Protein AF-A0A938SPN2-F1 (afdb_monomer_lite)

Structure (mmCIF, N/CA/C/O backbone):
data_AF-A0A938SPN2-F1
#
_entry.id   AF-A0A938SPN2-F1
#
loop_
_atom_site.group_PDB
_atom_site.id
_atom_site.type_symbol
_atom_site.label_atom_id
_atom_site.label_alt_id
_atom_site.label_comp_id
_atom_site.label_asym_id
_atom_site.label_entity_id
_atom_site.label_seq_id
_atom_site.pdbx_PDB_ins_code
_atom_site.Cartn_x
_atom_site.Cartn_y
_atom_site.Cartn_z
_atom_site.occupancy
_atom_site.B_iso_or_equiv
_atom_site.auth_seq_id
_atom_site.auth_comp_id
_atom_site.auth_asym_id
_atom_site.auth_atom_id
_atom_site.pdbx_PDB_model_num
ATOM 1 N N . MET A 1 1 ? 52.268 -7.568 2.957 1.00 47.09 1 MET A N 1
ATOM 2 C CA . MET A 1 1 ? 51.757 -6.669 4.015 1.00 47.09 1 MET A CA 1
ATOM 3 C C . MET A 1 1 ? 50.932 -7.508 4.980 1.00 47.09 1 MET A C 1
ATOM 5 O O . MET A 1 1 ? 49.929 -8.062 4.560 1.00 47.09 1 MET A O 1
ATOM 9 N N . MET A 1 2 ? 51.404 -7.696 6.217 1.00 44.03 2 MET A N 1
ATOM 10 C CA . MET A 1 2 ? 50.681 -8.441 7.259 1.00 44.03 2 MET A CA 1
ATOM 11 C C . MET A 1 2 ? 49.494 -7.604 7.750 1.00 44.03 2 MET A C 1
ATOM 13 O O . MET A 1 2 ? 49.692 -6.607 8.443 1.00 44.03 2 MET A O 1
ATOM 17 N N . LEU A 1 3 ? 48.274 -7.992 7.378 1.00 42.31 3 LEU A N 1
ATOM 18 C CA . LEU A 1 3 ? 47.047 -7.351 7.843 1.00 42.31 3 LEU A CA 1
ATOM 19 C C . LEU A 1 3 ? 46.641 -7.987 9.184 1.00 42.31 3 LEU A C 1
ATOM 21 O O . LEU A 1 3 ? 46.219 -9.140 9.238 1.00 42.31 3 LEU A O 1
ATOM 25 N N . ARG A 1 4 ? 46.835 -7.252 10.284 1.00 48.75 4 ARG A N 1
ATOM 26 C CA . ARG A 1 4 ? 46.355 -7.629 11.622 1.00 48.75 4 ARG A CA 1
ATOM 27 C C . ARG A 1 4 ? 44.835 -7.447 11.677 1.00 48.75 4 ARG A C 1
ATOM 29 O O . ARG A 1 4 ? 44.366 -6.314 11.666 1.00 48.75 4 ARG A O 1
ATOM 36 N N . LEU A 1 5 ? 44.084 -8.544 11.792 1.00 44.94 5 LEU A N 1
ATOM 37 C CA . LEU A 1 5 ? 42.684 -8.513 12.220 1.00 44.94 5 LEU A CA 1
ATOM 38 C C . LEU A 1 5 ? 42.621 -8.221 13.728 1.00 44.94 5 LEU A C 1
ATOM 40 O O . LEU A 1 5 ? 42.993 -9.065 14.542 1.00 44.94 5 LEU A O 1
ATOM 44 N N . LEU A 1 6 ? 42.136 -7.035 14.101 1.00 59.66 6 LEU A N 1
ATOM 45 C CA . LEU A 1 6 ? 41.609 -6.771 15.440 1.00 59.66 6 LEU A CA 1
ATOM 46 C C . LEU A 1 6 ? 40.103 -7.066 15.422 1.00 59.66 6 LEU A C 1
ATOM 48 O O . LEU A 1 6 ? 39.318 -6.268 14.916 1.00 59.66 6 LEU A O 1
ATOM 52 N N . GLY A 1 7 ? 39.703 -8.218 15.961 1.00 53.16 7 GLY A N 1
ATOM 53 C CA . GLY A 1 7 ? 38.302 -8.526 16.243 1.00 53.16 7 GLY A CA 1
ATOM 54 C C . GLY A 1 7 ? 37.874 -7.883 17.563 1.00 53.16 7 GLY A C 1
ATOM 55 O O . GLY A 1 7 ? 38.463 -8.164 18.606 1.00 53.16 7 GLY A O 1
ATOM 56 N N . LEU A 1 8 ? 36.864 -7.012 17.520 1.00 58.78 8 LEU A N 1
ATOM 57 C CA . LEU A 1 8 ? 36.260 -6.398 18.702 1.00 58.78 8 LEU A CA 1
ATOM 58 C C . LEU A 1 8 ? 35.233 -7.372 19.304 1.00 58.78 8 LEU A C 1
ATOM 60 O O . LEU A 1 8 ? 34.207 -7.657 18.691 1.00 58.78 8 LEU A O 1
ATOM 64 N N . LEU A 1 9 ? 35.517 -7.889 20.500 1.00 47.59 9 LEU A N 1
ATOM 65 C CA . LEU A 1 9 ? 34.629 -8.786 21.239 1.00 47.59 9 LEU A CA 1
ATOM 66 C C . LEU A 1 9 ? 33.711 -7.953 22.155 1.00 47.59 9 LEU A C 1
ATOM 68 O O . LEU A 1 9 ? 34.188 -7.333 23.103 1.00 47.59 9 LEU A O 1
ATOM 72 N N . LEU A 1 10 ? 32.404 -7.928 21.885 1.00 47.69 10 LEU A N 1
ATOM 73 C CA . LEU A 1 10 ? 31.397 -7.305 22.755 1.00 47.69 10 LEU A CA 1
ATOM 74 C C . LEU A 1 10 ? 30.677 -8.394 23.559 1.00 47.69 10 LEU A C 1
ATOM 76 O O . LEU A 1 10 ? 30.032 -9.268 22.986 1.00 47.69 10 LEU A O 1
ATOM 80 N N . VAL A 1 11 ? 30.785 -8.340 24.889 1.00 44.22 11 VAL A N 1
ATOM 81 C CA . VAL A 1 11 ? 30.106 -9.260 25.815 1.00 44.22 11 VAL A CA 1
ATOM 82 C C . VAL A 1 11 ? 28.981 -8.505 26.517 1.00 44.22 11 VAL A C 1
ATOM 84 O O . VAL A 1 11 ? 29.240 -7.607 27.314 1.00 44.22 11 VAL A O 1
ATOM 87 N N . VAL A 1 12 ? 27.731 -8.885 26.249 1.00 46.88 12 VAL A N 1
ATOM 88 C CA . VAL A 1 12 ? 26.551 -8.410 26.987 1.00 46.88 12 VAL A CA 1
ATOM 89 C C . VAL A 1 12 ? 25.732 -9.636 27.395 1.00 46.88 12 VAL A C 1
ATOM 91 O O . VAL A 1 12 ? 25.238 -10.364 26.543 1.00 46.88 12 VAL A O 1
ATOM 94 N N . GLY A 1 13 ? 25.609 -9.890 28.701 1.00 61.56 13 GLY A N 1
ATOM 95 C CA . GLY A 1 13 ? 24.623 -10.837 29.242 1.00 61.56 13 GLY A CA 1
ATOM 96 C C . GLY A 1 13 ? 24.846 -12.324 28.935 1.00 61.56 13 GLY A C 1
ATOM 97 O O . GLY A 1 13 ? 23.906 -13.013 28.556 1.00 61.56 13 GLY A O 1
ATOM 98 N N . GLY A 1 14 ? 26.070 -12.839 29.101 1.00 65.00 14 GLY A N 1
ATOM 99 C CA . GLY A 1 14 ? 26.319 -14.289 29.203 1.00 65.00 14 GLY A CA 1
ATOM 100 C C . GLY A 1 14 ? 26.120 -15.117 27.928 1.00 65.00 14 GLY A C 1
ATOM 101 O O . GLY A 1 14 ? 26.265 -16.335 27.976 1.00 65.00 14 GLY A O 1
ATOM 102 N N . THR A 1 15 ? 25.850 -14.483 26.787 1.00 50.28 15 THR A N 1
ATOM 103 C CA . THR A 1 15 ? 25.721 -15.165 25.494 1.00 50.28 15 THR A CA 1
ATOM 104 C C . THR A 1 15 ? 26.744 -14.574 24.530 1.00 50.28 15 THR A C 1
ATOM 106 O O . THR A 1 15 ? 26.711 -13.381 24.236 1.00 50.28 15 THR A O 1
ATOM 109 N N . VAL A 1 16 ? 27.700 -15.387 24.073 1.00 45.59 16 VAL A N 1
ATOM 110 C CA . VAL A 1 16 ? 28.727 -14.965 23.109 1.00 45.59 16 VAL A CA 1
ATOM 111 C C . VAL A 1 16 ? 28.119 -15.036 21.710 1.00 45.59 16 VAL A C 1
ATOM 113 O O . VAL A 1 16 ? 27.940 -16.123 21.168 1.00 45.59 16 VAL A O 1
ATOM 116 N N . ALA A 1 17 ? 27.785 -13.886 21.126 1.00 45.88 17 ALA A N 1
ATOM 117 C CA . ALA A 1 17 ? 27.383 -13.789 19.726 1.00 45.88 17 ALA A CA 1
ATOM 118 C C . ALA A 1 17 ? 28.594 -13.371 18.878 1.00 45.88 17 ALA A C 1
ATOM 120 O O . ALA A 1 17 ? 29.171 -12.304 19.085 1.00 45.88 17 ALA A O 1
ATOM 121 N N . TYR A 1 18 ? 28.988 -14.224 17.933 1.00 41.91 18 TYR A N 1
ATOM 122 C CA . TYR A 1 18 ? 30.057 -13.940 16.979 1.00 41.91 18 TYR A CA 1
ATOM 123 C C . TYR A 1 18 ? 29.464 -13.205 15.773 1.00 41.91 18 TYR A C 1
ATOM 125 O O . TYR A 1 18 ? 28.678 -13.779 15.021 1.00 41.91 18 TYR A O 1
ATOM 133 N N . VAL A 1 19 ? 29.815 -11.932 15.593 1.00 44.19 19 VAL A N 1
ATOM 134 C CA . VAL A 1 19 ? 29.419 -11.154 14.411 1.00 44.19 19 VAL A CA 1
ATOM 135 C C . VAL A 1 19 ? 30.535 -11.289 13.379 1.00 44.19 19 VAL A C 1
ATOM 137 O O . VAL A 1 19 ? 31.562 -10.621 13.470 1.00 44.19 19 VAL A O 1
ATOM 140 N N . ALA A 1 20 ? 30.370 -12.206 12.427 1.00 40.47 20 ALA A N 1
ATOM 141 C CA . ALA A 1 20 ? 31.246 -12.279 11.266 1.00 40.47 20 ALA A CA 1
ATOM 142 C C . ALA A 1 20 ? 30.853 -11.160 10.289 1.00 40.47 20 ALA A C 1
ATOM 144 O O . ALA A 1 20 ? 29.780 -11.209 9.687 1.00 40.47 20 ALA A O 1
ATOM 145 N N . SER A 1 21 ? 31.703 -10.141 10.145 1.00 42.09 21 SER A N 1
ATOM 146 C CA . SER A 1 21 ? 31.628 -9.221 9.008 1.00 42.09 21 SER A CA 1
ATOM 147 C C . SER A 1 21 ? 32.032 -9.991 7.755 1.00 42.09 21 SER A C 1
ATOM 149 O O . SER A 1 21 ? 33.180 -10.407 7.635 1.00 42.09 21 SER A O 1
ATOM 151 N N . LEU A 1 22 ? 31.081 -10.219 6.852 1.00 41.75 22 LEU A N 1
ATOM 152 C CA . LEU A 1 22 ? 31.364 -10.728 5.515 1.00 41.75 22 LEU A CA 1
ATOM 153 C C . LEU A 1 22 ? 31.777 -9.547 4.636 1.00 41.75 22 LEU A C 1
ATOM 155 O O . LEU A 1 22 ? 30.971 -8.655 4.366 1.00 41.75 22 LEU A O 1
ATOM 159 N N . ASP A 1 23 ? 33.046 -9.545 4.236 1.00 39.34 23 ASP A N 1
ATOM 160 C CA . ASP A 1 23 ? 33.584 -8.656 3.215 1.00 39.34 23 ASP A CA 1
ATOM 161 C C . ASP A 1 23 ? 32.850 -8.861 1.882 1.00 39.34 23 ASP A C 1
ATOM 163 O O . ASP A 1 23 ? 32.549 -9.981 1.465 1.00 39.34 23 ASP A O 1
ATOM 167 N N . ALA A 1 24 ? 32.535 -7.743 1.232 1.00 42.28 24 ALA A N 1
ATOM 168 C CA . ALA A 1 24 ? 31.872 -7.693 -0.058 1.00 42.28 24 ALA A CA 1
ATOM 169 C C . ALA A 1 24 ? 32.791 -8.251 -1.154 1.00 42.28 24 ALA A C 1
ATOM 171 O O . ALA A 1 24 ? 33.862 -7.703 -1.411 1.00 42.28 24 ALA A O 1
ATOM 172 N N . GLU A 1 25 ? 32.352 -9.323 -1.816 1.00 42.75 25 GLU A N 1
ATOM 173 C CA . GLU A 1 25 ? 33.027 -9.852 -2.996 1.00 42.75 25 GLU A CA 1
ATOM 174 C C . GLU A 1 25 ? 32.901 -8.891 -4.188 1.00 42.75 25 GLU A C 1
ATOM 176 O O . GLU A 1 25 ? 31.827 -8.388 -4.532 1.00 42.75 25 GLU A O 1
ATOM 181 N N . ASP A 1 26 ? 34.052 -8.661 -4.810 1.00 44.72 26 ASP A N 1
ATOM 182 C CA . ASP A 1 26 ? 34.302 -7.877 -6.011 1.00 44.72 26 ASP A CA 1
ATOM 183 C C . ASP A 1 26 ? 33.567 -8.506 -7.213 1.00 44.72 26 ASP A C 1
ATOM 185 O O . ASP A 1 26 ? 33.957 -9.550 -7.742 1.00 44.72 26 ASP A O 1
ATOM 189 N N . THR A 1 27 ? 32.443 -7.919 -7.632 1.00 44.88 27 THR A N 1
ATOM 190 C CA . THR A 1 27 ? 31.711 -8.394 -8.816 1.00 44.88 27 THR A CA 1
ATOM 191 C C . THR A 1 27 ? 32.421 -7.977 -10.109 1.00 44.88 27 THR A C 1
ATOM 193 O O . THR A 1 27 ? 32.707 -6.789 -10.289 1.00 44.88 27 THR A O 1
ATOM 196 N N . PRO A 1 28 ? 32.618 -8.893 -11.078 1.00 42.50 28 PRO A N 1
ATOM 197 C CA . PRO A 1 28 ? 33.268 -8.576 -12.340 1.00 42.50 28 PRO A CA 1
ATOM 198 C C . PRO A 1 28 ? 32.445 -7.576 -13.161 1.00 42.50 28 PRO A C 1
ATOM 200 O O . PRO A 1 28 ? 31.241 -7.732 -13.380 1.00 42.50 28 PRO A O 1
ATOM 203 N N . LYS A 1 29 ? 33.141 -6.551 -13.660 1.00 39.53 29 LYS A N 1
ATOM 204 C CA . LYS A 1 29 ? 32.660 -5.541 -14.609 1.00 39.53 29 LYS A CA 1
ATOM 205 C C . LYS A 1 29 ? 32.146 -6.232 -15.881 1.00 39.53 29 LYS A C 1
ATOM 207 O O . LYS A 1 29 ? 32.910 -6.525 -16.799 1.00 39.53 29 LYS A O 1
ATOM 212 N N . ALA A 1 30 ? 30.844 -6.493 -15.948 1.00 38.00 30 ALA A N 1
ATOM 213 C CA . ALA A 1 30 ? 30.194 -6.958 -17.166 1.00 38.00 30 ALA A CA 1
ATOM 214 C C . ALA A 1 30 ? 30.183 -5.816 -18.196 1.00 38.00 30 ALA A C 1
ATOM 216 O O . ALA A 1 30 ? 29.344 -4.914 -18.159 1.00 38.00 30 ALA A O 1
ATOM 217 N N . SER A 1 31 ? 31.158 -5.849 -19.103 1.00 39.91 31 SER A N 1
ATOM 218 C CA . SER A 1 31 ? 31.148 -5.099 -20.357 1.00 39.91 31 SER A CA 1
ATOM 219 C C . SER A 1 31 ? 29.882 -5.469 -21.139 1.00 39.91 31 SER A C 1
ATOM 221 O O . SER A 1 31 ? 29.725 -6.610 -21.570 1.00 39.91 31 SER A O 1
ATOM 223 N N . CYS A 1 32 ? 28.946 -4.527 -21.271 1.00 33.06 32 CYS A N 1
ATOM 224 C CA . CYS A 1 32 ? 27.769 -4.692 -22.121 1.00 33.06 32 CYS A CA 1
ATOM 225 C C . CYS A 1 32 ? 28.205 -4.632 -23.595 1.00 33.06 32 CYS A C 1
ATOM 227 O O . CYS A 1 32 ? 28.738 -3.598 -24.006 1.00 33.06 32 CYS A O 1
ATOM 229 N N . PRO A 1 33 ? 27.963 -5.668 -24.420 1.00 38.09 33 PRO A N 1
ATOM 230 C CA . PRO A 1 33 ? 28.168 -5.554 -25.855 1.00 38.09 33 PRO A CA 1
ATOM 231 C C . PRO A 1 33 ? 27.145 -4.571 -26.441 1.00 38.09 33 PRO A C 1
ATOM 233 O O . PRO A 1 33 ? 25.931 -4.750 -26.359 1.00 38.09 33 PRO A O 1
ATOM 236 N N . SER A 1 34 ? 27.668 -3.507 -27.035 1.00 44.28 34 SER A N 1
ATOM 237 C CA . SER A 1 34 ? 26.972 -2.396 -27.676 1.00 44.28 34 SER A CA 1
ATOM 238 C C . SER A 1 34 ? 26.327 -2.787 -29.011 1.00 44.28 34 SER A C 1
ATOM 240 O O . SER A 1 34 ? 26.671 -2.234 -30.051 1.00 44.28 34 SER A O 1
ATOM 242 N N . LYS A 1 35 ? 25.377 -3.732 -29.005 1.00 41.53 35 LYS A N 1
ATOM 243 C CA . LYS A 1 35 ? 24.488 -4.000 -30.153 1.00 41.53 35 LYS A CA 1
ATOM 244 C C . LYS A 1 35 ? 23.102 -4.472 -29.700 1.00 41.53 35 LYS A C 1
ATOM 246 O O . LYS A 1 35 ? 22.749 -5.632 -29.864 1.00 41.53 35 LYS A O 1
ATOM 251 N N . CYS A 1 36 ? 22.286 -3.547 -29.198 1.00 32.62 36 CYS A N 1
ATOM 252 C CA . CYS A 1 36 ? 20.832 -3.662 -29.333 1.00 32.62 36 CYS A CA 1
ATOM 253 C C . CYS A 1 36 ? 20.447 -2.966 -30.641 1.00 32.62 36 CYS A C 1
ATOM 255 O O . CYS A 1 36 ? 20.205 -1.762 -30.666 1.00 32.62 36 CYS A O 1
ATOM 257 N N . ALA A 1 37 ? 20.481 -3.715 -31.743 1.00 36.31 37 ALA A N 1
ATOM 258 C CA . ALA A 1 37 ? 19.944 -3.259 -33.015 1.00 36.31 37 ALA A CA 1
ATOM 259 C C . ALA A 1 37 ? 18.415 -3.204 -32.902 1.00 36.31 37 ALA A C 1
ATOM 261 O O . ALA A 1 37 ? 17.762 -4.225 -32.687 1.00 36.31 37 ALA A O 1
ATOM 262 N N . VAL A 1 38 ? 17.855 -2.003 -33.018 1.00 34.88 38 VAL A N 1
ATOM 263 C CA . VAL A 1 38 ? 16.419 -1.790 -33.184 1.00 34.88 38 VAL A CA 1
ATOM 264 C C . VAL A 1 38 ? 16.067 -2.264 -34.593 1.00 34.88 38 VAL A C 1
ATOM 266 O O . VAL A 1 38 ? 16.542 -1.703 -35.578 1.00 34.88 38 VAL A O 1
ATOM 269 N N . ALA A 1 39 ? 15.286 -3.337 -34.697 1.00 31.78 39 ALA A N 1
ATOM 270 C CA . ALA A 1 39 ? 14.741 -3.798 -35.965 1.00 31.78 39 ALA A CA 1
ATOM 271 C C . ALA A 1 39 ? 13.672 -2.797 -36.432 1.00 31.78 39 ALA A C 1
ATOM 273 O O . ALA A 1 39 ? 12.547 -2.797 -35.936 1.00 31.78 39 ALA A O 1
ATOM 274 N N . ALA A 1 40 ? 14.045 -1.920 -37.365 1.00 34.12 40 ALA A N 1
ATOM 275 C CA . ALA A 1 40 ? 13.113 -1.080 -38.099 1.00 34.12 40 ALA A CA 1
ATOM 276 C C . ALA A 1 40 ? 12.329 -1.959 -39.086 1.00 34.12 40 ALA A C 1
ATOM 278 O O . ALA A 1 40 ? 12.891 -2.514 -40.031 1.00 34.12 40 ALA A O 1
ATOM 279 N N . ALA A 1 41 ? 11.030 -2.110 -38.833 1.00 37.69 41 ALA A N 1
ATOM 280 C CA . ALA A 1 41 ? 10.089 -2.695 -39.775 1.00 37.69 41 ALA A CA 1
ATOM 281 C C . ALA A 1 41 ? 9.986 -1.799 -41.022 1.00 37.69 41 ALA A C 1
ATOM 283 O O . ALA A 1 41 ? 9.897 -0.576 -40.920 1.00 37.69 41 ALA A O 1
ATOM 284 N N . GLY A 1 42 ? 10.052 -2.435 -42.192 1.00 33.72 42 GLY A N 1
ATOM 285 C CA . GLY A 1 42 ? 10.167 -1.792 -43.495 1.00 33.72 42 GLY A CA 1
ATOM 286 C C . GLY A 1 42 ? 8.945 -0.980 -43.924 1.00 33.72 42 GLY A C 1
ATOM 287 O O . GLY A 1 42 ? 7.800 -1.386 -43.736 1.00 33.72 42 GLY A O 1
ATOM 288 N N . GLY A 1 43 ? 9.227 0.154 -44.568 1.00 29.38 43 GLY A N 1
ATOM 289 C CA . GLY A 1 43 ? 8.290 0.918 -45.386 1.00 29.38 43 GLY A CA 1
ATOM 290 C C . GLY A 1 43 ? 8.492 0.611 -46.874 1.00 29.38 43 GLY A C 1
ATOM 291 O O . GLY A 1 43 ? 9.620 0.492 -47.348 1.00 29.38 43 GLY A O 1
ATOM 292 N N . CYS A 1 44 ? 7.378 0.456 -47.585 1.00 28.06 44 CYS A N 1
ATOM 293 C CA . CYS A 1 44 ? 7.262 0.161 -49.016 1.00 28.06 44 CYS A CA 1
ATOM 294 C C . CYS A 1 44 ? 7.708 1.364 -49.888 1.00 28.06 44 CYS A C 1
ATOM 296 O O . CYS A 1 44 ? 7.486 2.504 -49.469 1.00 28.06 44 CYS A O 1
ATOM 298 N N . PRO A 1 45 ? 8.290 1.170 -51.091 1.00 39.91 45 PRO A N 1
ATOM 299 C CA . PRO A 1 45 ? 8.671 2.279 -51.961 1.00 39.91 45 PRO A CA 1
ATOM 300 C C . PRO A 1 45 ? 7.458 2.969 -52.602 1.00 39.91 45 PRO A C 1
ATOM 302 O O . PRO A 1 45 ? 6.441 2.357 -52.920 1.00 39.91 45 PRO A O 1
ATOM 305 N N . ILE A 1 46 ? 7.623 4.276 -52.799 1.00 35.41 46 ILE A N 1
ATOM 306 C CA . ILE A 1 46 ? 6.682 5.221 -53.401 1.00 35.41 46 ILE A CA 1
ATOM 307 C C . ILE A 1 46 ? 6.302 4.764 -54.818 1.00 35.41 46 ILE A C 1
ATOM 309 O O . ILE A 1 46 ? 7.129 4.766 -55.730 1.00 35.41 46 ILE A O 1
ATOM 313 N N . GLY A 1 47 ? 5.033 4.387 -54.980 1.00 34.16 47 GLY A N 1
ATOM 314 C CA . GLY A 1 47 ? 4.355 4.169 -56.253 1.00 34.16 47 GLY A CA 1
ATOM 315 C C . GLY A 1 47 ? 3.555 5.405 -56.667 1.00 34.16 47 GLY A C 1
ATOM 316 O O . GLY A 1 47 ? 3.033 6.144 -55.837 1.00 34.16 47 GLY A O 1
ATOM 317 N N . GLN A 1 48 ? 3.515 5.627 -57.973 1.00 31.17 48 GLN A N 1
ATOM 318 C CA . GLN A 1 48 ? 2.984 6.785 -58.680 1.00 31.17 48 GLN A CA 1
ATOM 319 C C . GLN A 1 48 ? 1.476 6.992 -58.462 1.00 31.17 48 GLN A C 1
ATOM 321 O O . GLN A 1 48 ? 0.693 6.065 -58.648 1.00 31.17 48 GLN A O 1
ATOM 326 N N . CYS A 1 49 ? 1.064 8.236 -58.205 1.00 28.91 49 CYS A N 1
ATOM 327 C CA . CYS A 1 49 ? -0.295 8.693 -58.490 1.00 28.91 49 CYS A CA 1
ATOM 328 C C . CYS A 1 49 ? -0.249 9.595 -59.724 1.00 28.91 49 CYS A C 1
ATOM 330 O O . CYS A 1 49 ? 0.340 10.676 -59.708 1.00 28.91 49 CYS A O 1
ATOM 332 N N . ALA A 1 50 ? -0.851 9.108 -60.806 1.00 34.69 50 ALA A N 1
ATOM 333 C CA . ALA A 1 50 ? -1.209 9.896 -61.969 1.00 34.69 50 ALA A CA 1
ATOM 334 C C . ALA A 1 50 ? -2.460 10.728 -61.648 1.00 34.69 50 ALA A C 1
ATOM 336 O O . ALA A 1 50 ? -3.411 10.203 -61.076 1.00 34.69 50 ALA A O 1
ATOM 337 N N . GLY A 1 51 ? -2.468 11.991 -62.076 1.00 32.41 51 GLY A N 1
ATOM 338 C CA . GLY A 1 51 ? -3.675 12.816 -62.127 1.00 32.41 51 GLY A CA 1
ATOM 339 C C . GLY A 1 51 ? -3.705 13.966 -61.124 1.00 32.41 51 GLY A C 1
ATOM 340 O O . GLY A 1 51 ? -3.996 13.777 -59.954 1.00 32.41 51 GLY A O 1
ATOM 341 N N . GLU A 1 52 ? -3.491 15.161 -61.673 1.00 37.84 52 GLU A N 1
ATOM 342 C CA . GLU A 1 52 ? -3.835 16.487 -61.147 1.00 37.84 52 GLU A CA 1
ATOM 343 C C . GLU A 1 52 ? -2.898 17.164 -60.131 1.00 37.84 52 GLU A C 1
ATOM 345 O O . GLU A 1 52 ? -2.327 16.597 -59.206 1.00 37.84 52 GLU A O 1
ATOM 350 N N . LYS A 1 53 ? -2.668 18.446 -60.432 1.00 33.12 53 LYS A N 1
ATOM 351 C CA . LYS A 1 53 ? -1.592 19.301 -59.942 1.00 33.12 53 LYS A CA 1
ATOM 352 C C . LYS A 1 53 ? -1.872 19.765 -58.512 1.00 33.12 53 LYS A C 1
ATOM 354 O O . LYS A 1 53 ? -2.828 20.499 -58.293 1.00 33.12 53 LYS A O 1
ATOM 359 N N . CYS A 1 54 ? -0.949 19.495 -57.593 1.00 29.39 54 CYS A N 1
ATOM 360 C CA . CYS A 1 54 ? -0.775 20.314 -56.395 1.00 29.39 54 CYS A CA 1
ATOM 361 C C . CYS A 1 54 ? 0.458 21.200 -56.591 1.00 29.39 54 CYS A C 1
ATOM 363 O O . CYS A 1 54 ? 1.595 20.738 -56.508 1.00 29.39 54 CYS A O 1
ATOM 365 N N . THR A 1 55 ? 0.235 22.479 -56.890 1.00 38.12 55 THR A N 1
ATOM 366 C CA . THR A 1 55 ? 1.280 23.503 -56.814 1.00 38.12 55 THR A CA 1
ATOM 367 C C . THR A 1 55 ? 1.597 23.809 -55.356 1.00 38.12 55 THR A C 1
ATOM 369 O O . THR A 1 55 ? 0.699 24.033 -54.547 1.00 38.12 55 THR A O 1
ATOM 372 N N . ALA A 1 56 ? 2.892 23.838 -55.050 1.00 38.75 56 ALA A N 1
ATOM 373 C CA . ALA A 1 56 ? 3.440 24.296 -53.786 1.00 38.75 56 ALA A CA 1
ATOM 374 C C . ALA A 1 56 ? 2.960 25.718 -53.451 1.00 38.75 56 ALA A C 1
ATOM 376 O O . ALA A 1 56 ? 2.972 26.605 -54.303 1.00 38.75 56 ALA A O 1
ATOM 377 N N . GLY A 1 57 ? 2.576 25.932 -52.196 1.00 35.50 57 GLY A N 1
ATOM 378 C CA . GLY A 1 57 ? 2.203 27.245 -51.689 1.00 35.50 57 GLY A CA 1
ATOM 379 C C . GLY A 1 57 ? 2.120 27.241 -50.171 1.00 35.50 57 GLY A C 1
ATOM 380 O O . GLY A 1 57 ? 1.083 26.934 -49.594 1.00 35.50 57 GLY A O 1
ATOM 381 N N . THR A 1 58 ? 3.224 27.596 -49.520 1.00 47.84 58 THR A N 1
ATOM 382 C CA . THR A 1 58 ? 3.226 28.140 -48.160 1.00 47.84 58 THR A CA 1
ATOM 383 C C . THR A 1 58 ? 2.325 29.374 -48.123 1.00 47.84 58 THR A C 1
ATOM 385 O O . THR A 1 58 ? 2.675 30.405 -48.694 1.00 47.84 58 THR A O 1
ATOM 388 N N . GLY A 1 59 ? 1.170 29.279 -47.465 1.00 34.06 59 GLY A N 1
ATOM 389 C CA . GLY A 1 59 ? 0.242 30.394 -47.302 1.00 34.06 59 GLY A CA 1
ATOM 390 C C . GLY A 1 59 ? -0.516 30.283 -45.987 1.00 34.06 59 GLY A C 1
ATOM 391 O O . GLY A 1 59 ? -1.437 29.484 -45.860 1.00 34.06 59 GLY A O 1
ATOM 392 N N . ALA A 1 60 ? -0.106 31.078 -45.000 1.00 35.19 60 ALA A N 1
ATOM 393 C CA . ALA A 1 60 ? -0.875 31.316 -43.787 1.00 35.19 60 ALA A CA 1
ATOM 394 C C . ALA A 1 60 ? -2.185 32.042 -44.136 1.00 35.19 60 ALA A C 1
ATOM 396 O O . ALA A 1 60 ? -2.168 33.013 -44.892 1.00 35.19 60 ALA A O 1
ATOM 397 N N . CYS A 1 61 ? -3.312 31.617 -43.560 1.00 28.78 61 CYS A N 1
ATOM 398 C CA . CYS A 1 61 ? -4.539 32.409 -43.600 1.00 28.78 61 CYS A CA 1
ATOM 399 C C . CYS A 1 61 ? -4.531 33.424 -42.454 1.00 28.78 61 CYS A C 1
ATOM 401 O O . CYS A 1 61 ? -4.520 33.065 -41.276 1.00 28.78 61 CYS A O 1
ATOM 403 N N . SER A 1 62 ? -4.535 34.700 -42.827 1.00 39.81 62 SER A N 1
ATOM 404 C CA . SER A 1 62 ? -4.679 35.851 -41.941 1.00 39.81 62 SER A CA 1
ATOM 405 C C . SER A 1 62 ? -6.038 35.856 -41.237 1.00 39.81 62 SER A C 1
ATOM 407 O O . SER A 1 62 ? -7.057 35.479 -41.815 1.00 39.81 62 SER A O 1
ATOM 409 N N . ALA A 1 63 ? -6.044 36.341 -39.995 1.00 43.06 63 ALA A N 1
ATOM 410 C CA . ALA A 1 63 ? -7.223 36.520 -39.158 1.00 43.06 63 ALA A CA 1
ATOM 411 C C . ALA A 1 63 ? -8.287 37.406 -39.835 1.00 43.06 63 ALA A C 1
ATOM 413 O O . ALA A 1 63 ? -8.123 38.619 -39.957 1.00 43.06 63 ALA A O 1
ATOM 414 N N . GLY A 1 64 ? -9.399 36.788 -40.236 1.00 36.03 64 GLY A N 1
ATOM 415 C CA . GLY A 1 64 ? -10.614 37.454 -40.695 1.00 36.03 64 GLY A CA 1
ATOM 416 C C . GLY A 1 64 ? -11.789 37.092 -39.788 1.00 36.03 64 GLY A C 1
ATOM 417 O O . GLY A 1 64 ? -12.021 35.922 -39.496 1.00 36.03 64 GLY A O 1
ATOM 418 N N . LYS A 1 65 ? -12.509 38.111 -39.312 1.00 34.75 65 LYS A N 1
ATOM 419 C CA . LYS A 1 65 ? -13.672 38.001 -38.422 1.00 34.75 65 LYS A CA 1
ATOM 420 C C . LYS A 1 65 ? -14.765 37.118 -39.045 1.00 34.75 65 LYS A C 1
ATOM 422 O O . LYS A 1 65 ? -15.329 37.493 -40.066 1.00 34.75 65 LYS A O 1
ATOM 427 N N . CYS A 1 66 ? -15.124 36.013 -38.395 1.00 30.33 66 CYS A N 1
ATOM 428 C CA . CYS A 1 66 ? -16.415 35.358 -38.620 1.00 30.33 66 CYS A CA 1
ATOM 429 C C . CYS A 1 66 ? -17.439 35.955 -37.645 1.00 30.33 66 CYS A C 1
ATOM 431 O O . CYS A 1 66 ? -17.294 35.822 -36.430 1.00 30.33 66 CYS A O 1
ATOM 433 N N . SER A 1 67 ? -18.444 36.656 -38.172 1.00 36.62 67 SER A N 1
ATOM 434 C CA . SER A 1 67 ? -19.596 37.138 -37.406 1.00 36.62 67 SER A CA 1
ATOM 435 C C . SER A 1 67 ? -20.542 35.981 -37.073 1.00 36.62 67 SER A C 1
ATOM 437 O O . SER A 1 67 ? -20.840 35.141 -37.916 1.00 36.62 67 SER A O 1
ATOM 439 N N . GLN A 1 68 ? -21.011 35.965 -35.830 1.00 41.09 68 GLN A N 1
ATOM 440 C CA . GLN A 1 68 ? -21.610 34.841 -35.108 1.00 41.09 68 GLN A CA 1
ATOM 441 C C . GLN A 1 68 ? -23.087 34.522 -35.441 1.00 41.09 68 GLN A C 1
ATOM 443 O O . GLN A 1 68 ? -23.833 34.091 -34.568 1.00 41.09 68 GLN A O 1
ATOM 448 N N . THR A 1 69 ? -23.544 34.700 -36.679 1.00 45.50 69 THR A N 1
ATOM 449 C CA . THR A 1 69 ? -24.976 34.547 -37.005 1.00 45.50 69 THR A CA 1
ATOM 450 C C . THR A 1 69 ? -25.198 33.753 -38.286 1.00 45.50 69 THR A C 1
ATOM 452 O O . THR A 1 69 ? -25.531 34.325 -39.313 1.00 45.50 69 THR A O 1
ATOM 455 N N . ALA A 1 70 ? -25.000 32.431 -38.218 1.00 37.28 70 ALA A N 1
ATOM 456 C CA . ALA A 1 70 ? -25.664 31.438 -39.079 1.00 37.28 70 ALA A CA 1
ATOM 457 C C . ALA A 1 70 ? -25.215 30.009 -38.718 1.00 37.28 70 ALA A C 1
ATOM 459 O O . ALA A 1 70 ? -24.382 29.431 -39.403 1.00 37.28 70 ALA A O 1
ATOM 460 N N . CYS A 1 71 ? -25.779 29.431 -37.656 1.00 33.56 71 CYS A N 1
ATOM 461 C CA . CYS A 1 71 ? -25.818 27.976 -37.463 1.00 33.56 71 CYS A CA 1
ATOM 462 C C . CYS A 1 71 ? -27.169 27.610 -36.835 1.00 33.56 71 CYS A C 1
ATOM 464 O O . CYS A 1 71 ? -27.246 27.269 -35.657 1.00 33.56 71 CYS A O 1
ATOM 466 N N . ALA A 1 72 ? -28.238 27.746 -37.617 1.00 41.53 72 ALA A N 1
ATOM 467 C CA . ALA A 1 72 ? -29.504 27.082 -37.343 1.00 41.53 72 ALA A CA 1
ATOM 468 C C . ALA A 1 72 ? -29.632 25.905 -38.320 1.00 41.53 72 ALA A C 1
ATOM 470 O O . ALA A 1 72 ? -29.427 26.074 -39.518 1.00 41.53 72 ALA A O 1
ATOM 471 N N . ASP A 1 73 ? -29.928 24.739 -37.750 1.00 42.34 73 ASP A N 1
ATOM 472 C CA . ASP A 1 73 ? -30.387 23.506 -38.391 1.00 42.34 73 ASP A CA 1
ATOM 473 C C . ASP A 1 73 ? -29.473 22.828 -39.430 1.00 42.34 73 ASP A C 1
ATOM 475 O O . ASP A 1 73 ? -29.528 23.079 -40.629 1.00 42.34 73 ASP A O 1
ATOM 479 N N . GLY A 1 74 ? -28.737 21.809 -38.963 1.00 41.66 74 GLY A N 1
ATOM 480 C CA . GLY A 1 74 ? -28.404 20.644 -39.791 1.00 41.66 74 GLY A CA 1
ATOM 481 C C . GLY A 1 74 ? -26.917 20.344 -39.999 1.00 41.66 74 GLY A C 1
ATOM 482 O O . GLY A 1 74 ? -26.235 21.001 -40.769 1.00 41.66 74 GLY A O 1
ATOM 483 N N . LYS A 1 75 ? -26.469 19.243 -39.375 1.00 39.84 75 LYS A N 1
ATOM 484 C CA . LYS A 1 75 ? -25.285 18.411 -39.692 1.00 39.84 75 LYS A CA 1
ATOM 485 C C . LYS A 1 75 ? -23.937 19.127 -39.905 1.00 39.84 75 LYS A C 1
ATOM 487 O O . LYS A 1 75 ? -23.540 19.413 -41.027 1.00 39.84 75 LYS A O 1
ATOM 492 N N . CYS A 1 76 ? -23.123 19.178 -38.848 1.00 32.31 76 CYS A N 1
ATOM 493 C CA . CYS A 1 76 ? -21.666 19.260 -38.992 1.00 32.31 76 CYS A CA 1
ATOM 494 C C . CYS A 1 76 ? -21.064 17.847 -39.047 1.00 32.31 76 CYS A C 1
ATOM 496 O O . CYS A 1 76 ? -20.999 17.156 -38.030 1.00 32.31 76 CYS A O 1
ATOM 498 N N . THR A 1 77 ? -20.600 17.415 -40.221 1.00 46.88 77 THR A N 1
ATOM 499 C CA . THR A 1 77 ? -19.643 16.305 -40.341 1.00 46.88 77 THR A CA 1
ATOM 500 C C . THR A 1 77 ? -18.215 16.834 -40.218 1.00 46.88 77 THR A C 1
ATOM 502 O O . THR A 1 77 ? -17.806 17.714 -40.968 1.00 46.88 77 THR A O 1
ATOM 505 N N . THR A 1 78 ? -17.489 16.269 -39.255 1.00 45.47 78 THR A N 1
ATOM 506 C CA . THR A 1 78 ? -16.025 16.153 -39.132 1.00 45.47 78 THR A CA 1
ATOM 507 C C . THR A 1 78 ? -15.175 17.345 -39.599 1.00 45.47 78 THR A C 1
ATOM 509 O O . THR A 1 78 ? -14.522 17.308 -40.637 1.00 45.47 78 THR A O 1
ATOM 512 N N . GLY A 1 79 ? -15.079 18.365 -38.745 1.00 42.06 79 GLY A N 1
ATOM 513 C CA . GLY A 1 79 ? -14.021 19.376 -38.781 1.00 42.06 79 GLY A CA 1
ATOM 514 C C . GLY A 1 79 ? -13.559 19.686 -37.357 1.00 42.06 79 GLY A C 1
ATOM 515 O O . GLY A 1 79 ? -14.390 19.877 -36.475 1.00 42.06 79 GLY A O 1
ATOM 516 N N . LYS A 1 80 ? -12.241 19.672 -37.114 1.00 44.88 80 LYS A N 1
ATOM 517 C CA . LYS A 1 80 ? -11.606 19.921 -35.806 1.00 44.88 80 LYS A CA 1
ATOM 518 C C . LYS A 1 80 ? -12.133 21.212 -35.161 1.00 44.88 80 LYS A C 1
ATOM 520 O O . LYS A 1 80 ? -11.871 22.299 -35.667 1.00 44.88 80 LYS A O 1
ATOM 525 N N . CYS A 1 81 ? -12.789 21.098 -34.008 1.00 30.59 81 CYS A N 1
ATOM 526 C CA . CYS A 1 81 ? -13.037 22.239 -33.132 1.00 30.59 81 CYS A CA 1
ATOM 527 C C . CYS A 1 81 ? -11.784 22.499 -32.286 1.00 30.59 81 CYS A C 1
ATOM 529 O O . CYS A 1 81 ? -11.409 21.673 -31.453 1.00 30.59 81 CYS A O 1
ATOM 531 N N . SER A 1 82 ? -11.132 23.640 -32.499 1.00 48.47 82 SER A N 1
ATOM 532 C CA . SER A 1 82 ? -10.114 24.159 -31.580 1.00 48.47 82 SER A CA 1
ATOM 533 C C . SER A 1 82 ? -10.792 24.786 -30.360 1.00 48.47 82 SER A C 1
ATOM 535 O O . SER A 1 82 ? -11.844 25.410 -30.482 1.00 48.47 82 SER A O 1
ATOM 537 N N . ALA A 1 83 ? -10.184 24.599 -29.188 1.00 41.88 83 ALA A N 1
ATOM 538 C CA . ALA A 1 83 ? -10.733 24.959 -27.886 1.00 41.88 83 ALA A CA 1
ATOM 539 C C . ALA A 1 83 ? -11.076 26.455 -27.768 1.00 41.88 83 ALA A C 1
ATOM 541 O O . ALA A 1 83 ? -10.192 27.306 -27.701 1.00 41.88 83 ALA A O 1
ATOM 542 N N . GLY A 1 84 ? -12.372 26.755 -27.692 1.00 38.44 84 GLY A N 1
ATOM 543 C CA . GLY A 1 84 ? -12.894 28.001 -27.141 1.00 38.44 84 GLY A CA 1
ATOM 544 C C . GLY A 1 84 ? -13.411 27.748 -25.727 1.00 38.44 84 GLY A C 1
ATOM 545 O O . GLY A 1 84 ? -14.121 26.772 -25.487 1.00 38.44 84 GLY A O 1
ATOM 546 N N . THR A 1 85 ? -13.043 28.606 -24.781 1.00 41.28 85 THR A N 1
ATOM 547 C CA . THR A 1 85 ? -13.565 28.595 -23.411 1.00 41.28 85 THR A CA 1
ATOM 548 C C . THR A 1 85 ? -15.034 29.007 -23.420 1.00 41.28 85 THR A C 1
ATOM 550 O O . THR A 1 85 ? -15.348 30.172 -23.659 1.00 41.28 85 THR A O 1
ATOM 553 N N . SER A 1 86 ? -15.929 28.055 -23.166 1.00 34.31 86 SER A N 1
ATOM 554 C CA . SER A 1 86 ? -17.360 28.319 -23.027 1.00 34.31 86 SER A CA 1
ATOM 555 C C . SER A 1 86 ? -17.662 28.694 -21.575 1.00 34.31 86 SER A C 1
ATOM 557 O O . SER A 1 86 ? -17.529 27.858 -20.683 1.00 34.31 86 SER A O 1
ATOM 559 N N . THR A 1 87 ? -18.056 29.943 -21.332 1.00 42.84 87 THR A N 1
ATOM 560 C CA . THR A 1 87 ? -18.672 30.365 -20.068 1.00 42.84 87 THR A CA 1
ATOM 561 C C . THR A 1 87 ? -20.190 30.220 -20.153 1.00 42.84 87 THR A C 1
ATOM 563 O O . THR A 1 87 ? -20.806 30.696 -21.102 1.00 42.84 87 THR A O 1
ATOM 566 N N . ASP A 1 88 ? -20.736 29.546 -19.142 1.00 43.22 88 ASP A N 1
ATOM 567 C CA . ASP A 1 88 ? -22.113 29.544 -18.638 1.00 43.22 88 ASP A CA 1
ATOM 568 C C . ASP A 1 88 ? -23.280 29.417 -19.631 1.00 43.22 88 ASP A C 1
ATOM 570 O O . ASP A 1 88 ? -23.909 30.385 -20.050 1.00 43.22 88 ASP A O 1
ATOM 574 N N . GLY A 1 89 ? -23.674 28.162 -19.869 1.00 38.88 89 GLY A N 1
ATOM 575 C CA . GLY A 1 89 ? -24.999 27.791 -20.362 1.00 38.88 89 GLY A CA 1
ATOM 576 C C . GLY A 1 89 ? -25.478 26.498 -19.698 1.00 38.88 89 GLY A C 1
ATOM 577 O O . GLY A 1 89 ? -24.840 25.454 -19.824 1.00 38.88 89 GLY A O 1
ATOM 578 N N . LYS A 1 90 ? -26.600 26.566 -18.967 1.00 38.19 90 LYS A N 1
ATOM 579 C CA . LYS A 1 90 ? -27.285 25.419 -18.341 1.00 38.19 90 LYS A CA 1
ATOM 580 C C . LYS A 1 90 ? -27.582 24.327 -19.379 1.00 38.19 90 LYS A C 1
ATOM 582 O O . LYS A 1 90 ? -28.345 24.563 -20.308 1.00 38.19 90 LYS A O 1
ATOM 587 N N . CYS A 1 91 ? -27.072 23.115 -19.162 1.00 31.72 91 CYS A N 1
ATOM 588 C CA . CYS A 1 91 ? -27.542 21.919 -19.864 1.00 31.72 91 CYS A CA 1
ATOM 589 C C . CYS A 1 91 ? -28.723 21.301 -19.105 1.00 31.72 91 CYS A C 1
ATOM 591 O O . CYS A 1 91 ? -28.571 20.831 -17.977 1.00 31.72 91 CYS A O 1
ATOM 593 N N . SER A 1 92 ? -29.901 21.297 -19.722 1.00 44.66 92 SER A N 1
ATOM 594 C CA . SER A 1 92 ? -31.074 20.554 -19.259 1.00 44.66 92 SER A CA 1
ATOM 595 C C . SER A 1 92 ? -31.032 19.102 -19.749 1.00 44.66 92 SER A C 1
ATOM 597 O O . SER A 1 92 ? -30.943 18.844 -20.944 1.00 44.66 92 SER A O 1
ATOM 599 N N . THR A 1 93 ? -31.094 18.181 -18.781 1.00 42.03 93 THR A N 1
ATOM 600 C CA . THR A 1 93 ? -31.552 16.778 -18.854 1.00 42.03 93 THR A CA 1
ATOM 601 C C . THR A 1 93 ? -31.290 16.012 -20.156 1.00 42.03 93 THR A C 1
ATOM 603 O O . THR A 1 93 ? -32.201 15.729 -20.928 1.00 42.03 93 THR A O 1
ATOM 606 N N . GLY A 1 94 ? -30.046 15.570 -20.317 1.00 41.09 94 GLY A N 1
ATOM 607 C CA . GLY A 1 94 ? -29.645 14.443 -21.159 1.00 41.09 94 GLY A CA 1
ATOM 608 C C . GLY A 1 94 ? -28.378 13.837 -20.556 1.00 41.09 94 GLY A C 1
ATOM 609 O O . GLY A 1 94 ? -27.476 14.580 -20.181 1.00 41.09 94 GLY A O 1
ATOM 610 N N . ALA A 1 95 ? -28.353 12.519 -20.350 1.00 46.47 95 ALA A N 1
ATOM 611 C CA . ALA A 1 95 ? -27.362 11.805 -19.542 1.00 46.47 95 ALA A CA 1
ATOM 612 C C . ALA A 1 95 ? -25.903 12.190 -19.860 1.00 46.47 95 ALA A C 1
ATOM 614 O O . ALA A 1 95 ? -25.358 11.823 -20.898 1.00 46.47 95 ALA A O 1
ATOM 615 N N . CYS A 1 96 ? -25.259 12.891 -18.923 1.00 31.41 96 CYS A N 1
ATOM 616 C CA . CYS A 1 96 ? -23.828 13.160 -18.952 1.00 31.41 96 CYS A CA 1
ATOM 617 C C . CYS A 1 96 ? -23.123 12.100 -18.098 1.00 31.41 96 CYS A C 1
ATOM 619 O O . CYS A 1 96 ? -23.178 12.129 -16.866 1.00 31.41 96 CYS A O 1
ATOM 621 N N . ALA A 1 97 ? -22.496 11.130 -18.761 1.00 40.84 97 ALA A N 1
ATOM 622 C CA . ALA A 1 97 ? -21.582 10.198 -18.124 1.00 40.84 97 ALA A CA 1
ATOM 623 C C . ALA A 1 97 ? -20.303 10.954 -17.728 1.00 40.84 97 ALA A C 1
ATOM 625 O O . ALA A 1 97 ? -19.437 11.216 -18.553 1.00 40.84 97 ALA A O 1
ATOM 626 N N . THR A 1 98 ? -20.241 11.333 -16.451 1.00 41.81 98 THR A N 1
ATOM 627 C CA . THR A 1 98 ? -19.032 11.596 -15.653 1.00 41.81 98 THR A CA 1
ATOM 628 C C . THR A 1 98 ? -17.872 12.307 -16.361 1.00 41.81 98 THR A C 1
ATOM 630 O O . THR A 1 98 ? -16.940 11.674 -16.854 1.00 41.81 98 THR A O 1
ATOM 633 N N . CYS A 1 99 ? -17.836 13.632 -16.233 1.00 36.28 99 CYS A N 1
ATOM 634 C CA . CYS A 1 99 ? -16.566 14.338 -16.085 1.00 36.28 99 CYS A CA 1
ATOM 635 C C . CYS A 1 99 ? -15.986 14.054 -14.690 1.00 36.28 99 CYS A C 1
ATOM 637 O O . CYS A 1 99 ? -16.691 14.224 -13.692 1.00 36.28 99 CYS A O 1
ATOM 639 N N . PRO A 1 100 ? -14.683 13.754 -14.594 1.00 49.09 100 PRO A N 1
ATOM 640 C CA . PRO A 1 100 ? -13.885 14.312 -13.521 1.00 49.09 100 PRO A CA 1
ATOM 641 C C . PRO A 1 100 ? -12.768 15.182 -14.103 1.00 49.09 100 PRO A C 1
ATOM 643 O O . PRO A 1 100 ? -11.980 14.760 -14.943 1.00 49.09 100 PRO A O 1
ATOM 646 N N . SER A 1 101 ? -12.777 16.423 -13.635 1.00 46.28 101 SER A N 1
ATOM 647 C CA . SER A 1 101 ? -11.680 17.372 -13.458 1.00 46.28 101 SER A CA 1
ATOM 648 C C . SER A 1 101 ? -10.326 17.046 -14.106 1.00 46.28 101 SER A C 1
ATOM 650 O O . SER A 1 101 ? -9.656 16.070 -13.777 1.00 46.28 101 SER A O 1
ATOM 652 N N . ALA A 1 102 ? -9.913 17.986 -14.952 1.00 46.22 102 ALA A N 1
ATOM 653 C CA . ALA A 1 102 ? -8.660 18.103 -15.679 1.00 46.22 102 ALA A CA 1
ATOM 654 C C . ALA A 1 102 ? -7.386 17.704 -14.904 1.00 46.22 102 ALA A C 1
ATOM 656 O O . ALA A 1 102 ? -6.888 18.427 -14.044 1.00 46.22 102 ALA A O 1
ATOM 657 N N . GLY A 1 103 ? -6.805 16.593 -15.345 1.00 45.31 103 GLY A N 1
ATOM 658 C CA . GLY A 1 103 ? -5.376 16.300 -15.343 1.00 45.31 103 GLY A CA 1
ATOM 659 C C . GLY A 1 103 ? -5.149 15.355 -16.518 1.00 45.31 103 GLY A C 1
ATOM 660 O O . GLY A 1 103 ? -5.536 14.196 -16.452 1.00 45.31 103 GLY A O 1
ATOM 661 N N . THR A 1 104 ? -4.670 15.891 -17.637 1.00 42.78 104 THR A N 1
ATOM 662 C CA . THR A 1 104 ? -4.675 15.291 -18.982 1.00 42.78 104 THR A CA 1
ATOM 663 C C . THR A 1 104 ? -4.165 13.846 -19.029 1.00 42.78 104 THR A C 1
ATOM 665 O O . THR A 1 104 ? -2.962 13.605 -19.111 1.00 42.78 104 THR A O 1
ATOM 668 N N . CYS A 1 105 ? -5.085 12.881 -19.077 1.00 40.97 105 CYS A N 1
ATOM 669 C CA . CYS A 1 105 ? -4.821 11.566 -19.649 1.00 40.97 105 CYS A CA 1
ATOM 670 C C . CYS A 1 105 ? -4.676 11.773 -21.161 1.00 40.97 105 CYS A C 1
ATOM 672 O O . CYS A 1 105 ? -5.674 11.939 -21.863 1.00 40.97 105 CYS A O 1
ATOM 674 N N . ALA A 1 106 ? -3.441 11.860 -21.654 1.00 45.19 106 ALA A N 1
ATOM 675 C CA . ALA A 1 106 ? -3.185 11.949 -23.083 1.00 45.19 106 ALA A CA 1
ATOM 676 C C . ALA A 1 106 ? -3.776 10.713 -23.777 1.00 45.19 106 ALA A C 1
ATOM 678 O O . ALA A 1 106 ? -3.508 9.573 -23.402 1.00 45.19 106 ALA A O 1
ATOM 679 N N . ALA A 1 107 ? -4.641 10.982 -24.748 1.00 45.75 107 ALA A N 1
ATOM 680 C CA . ALA A 1 107 ? -5.423 10.004 -25.470 1.00 45.75 107 ALA A CA 1
ATOM 681 C C . ALA A 1 107 ? -4.531 9.106 -26.337 1.00 45.75 107 ALA A C 1
ATOM 683 O O . ALA A 1 107 ? -4.024 9.536 -27.370 1.00 45.75 107 ALA A O 1
ATOM 684 N N . SER A 1 108 ? -4.418 7.835 -25.960 1.00 45.56 108 SER A N 1
ATOM 685 C CA . SER A 1 108 ? -4.060 6.744 -26.867 1.00 45.56 108 SER A CA 1
ATOM 686 C C . SER A 1 108 ? -5.257 5.798 -27.032 1.00 45.56 108 SER A C 1
ATOM 688 O O . SER A 1 108 ? -5.366 4.753 -26.408 1.00 45.56 108 SER A O 1
ATOM 690 N N . GLY A 1 109 ? -6.210 6.226 -27.861 1.00 44.16 109 GLY A N 1
ATOM 691 C CA . GLY A 1 109 ? -6.791 5.434 -28.956 1.00 44.16 109 GLY A CA 1
ATOM 692 C C . GLY A 1 109 ? -7.433 4.052 -28.758 1.00 44.16 109 GLY A C 1
ATOM 693 O O . GLY A 1 109 ? -7.821 3.485 -29.773 1.00 44.16 109 GLY A O 1
ATOM 694 N N . THR A 1 110 ? -7.604 3.492 -27.559 1.00 42.75 110 THR A N 1
ATOM 695 C CA . THR A 1 110 ? -8.374 2.239 -27.386 1.00 42.75 110 THR A CA 1
ATOM 696 C C . THR A 1 110 ? -9.398 2.375 -26.268 1.00 42.75 110 THR A C 1
ATOM 698 O O . THR A 1 110 ? -9.033 2.496 -25.101 1.00 42.75 110 THR A O 1
ATOM 701 N N . ALA A 1 111 ? -10.682 2.348 -26.635 1.00 49.88 111 ALA A N 1
ATOM 702 C CA . ALA A 1 111 ? -11.827 2.632 -25.768 1.00 49.88 111 ALA A CA 1
ATOM 703 C C . ALA A 1 111 ? -12.025 1.649 -24.591 1.00 49.88 111 ALA A C 1
ATOM 705 O O . ALA A 1 111 ? -12.806 1.947 -23.695 1.00 49.88 111 ALA A O 1
ATOM 706 N N . ASP A 1 112 ? -11.272 0.544 -24.541 1.00 55.00 112 ASP A N 1
ATOM 707 C CA . ASP A 1 112 ? -11.383 -0.485 -23.495 1.00 55.00 112 ASP A CA 1
ATOM 708 C C . ASP A 1 112 ? -10.125 -0.639 -22.619 1.00 55.00 112 ASP A C 1
ATOM 710 O O . ASP A 1 112 ? -10.135 -1.369 -21.622 1.00 55.00 112 ASP A O 1
ATOM 714 N N . ALA A 1 113 ? -9.034 0.069 -22.930 1.00 59.16 113 ALA A N 1
ATOM 715 C CA . ALA A 1 113 ? -7.835 0.057 -22.096 1.00 59.16 113 ALA A CA 1
ATOM 716 C C . ALA A 1 113 ? -8.010 1.064 -20.951 1.00 59.16 113 ALA A C 1
ATOM 718 O O . ALA A 1 113 ? -7.614 2.225 -21.045 1.00 59.16 113 ALA A O 1
ATOM 719 N N . GLY A 1 114 ? -8.666 0.632 -19.870 1.00 75.12 114 GLY A N 1
ATOM 720 C CA . GLY A 1 114 ? -8.829 1.448 -18.665 1.00 75.12 114 GLY A CA 1
ATOM 721 C C . GLY A 1 114 ? -7.506 2.079 -18.203 1.00 75.12 114 GLY A C 1
ATOM 722 O O . GLY A 1 114 ? -6.435 1.518 -18.420 1.00 75.12 114 GLY A O 1
ATOM 723 N N . CYS A 1 115 ? -7.585 3.247 -17.553 1.00 86.06 115 CYS A N 1
ATOM 724 C CA . CYS A 1 115 ? -6.420 4.011 -17.092 1.00 86.06 115 CYS A CA 1
ATOM 725 C C . CYS A 1 115 ? -5.358 3.089 -16.444 1.00 86.06 115 CYS A C 1
ATOM 727 O O . CYS A 1 115 ? -5.693 2.387 -15.481 1.00 86.06 115 CYS A O 1
ATOM 729 N N . PRO A 1 116 ? -4.093 3.080 -16.920 1.00 89.12 116 PRO A N 1
ATOM 730 C CA . PRO A 1 116 ? -3.067 2.138 -16.458 1.00 89.12 116 PRO A CA 1
ATOM 731 C C . PRO A 1 116 ? -2.820 2.248 -14.949 1.00 89.12 116 PRO A C 1
ATOM 733 O O . PRO A 1 116 ? -2.588 1.247 -14.273 1.00 89.12 116 PRO A O 1
ATOM 736 N N . ILE A 1 117 ? -2.991 3.451 -14.396 1.00 90.56 117 ILE A N 1
ATOM 737 C CA . ILE A 1 117 ? -2.943 3.701 -12.953 1.00 90.56 117 ILE A CA 1
ATOM 738 C C . ILE A 1 117 ? -4.058 2.925 -12.244 1.00 90.56 117 ILE A C 1
ATOM 740 O O . ILE A 1 117 ? -3.804 2.220 -11.272 1.00 90.56 117 ILE A O 1
ATOM 744 N N . ALA A 1 118 ? -5.296 3.001 -12.736 1.00 92.19 118 ALA A N 1
ATOM 745 C CA . ALA A 1 118 ? -6.423 2.290 -12.138 1.00 92.19 118 ALA A CA 1
ATOM 746 C C . ALA A 1 118 ? -6.253 0.765 -12.223 1.00 92.19 118 ALA A C 1
ATOM 748 O O . ALA A 1 118 ? -6.612 0.062 -11.278 1.00 92.19 118 ALA A O 1
ATOM 749 N N . ALA A 1 119 ? -5.689 0.256 -13.322 1.00 93.38 119 ALA A N 1
ATOM 750 C CA . ALA A 1 119 ? -5.368 -1.160 -13.468 1.00 93.38 119 ALA A CA 1
ATOM 751 C C . ALA A 1 119 ? -4.313 -1.605 -12.443 1.00 93.38 119 ALA A C 1
ATOM 753 O O . ALA A 1 119 ? -4.538 -2.571 -11.716 1.00 93.38 119 ALA A O 1
ATOM 754 N N . ALA A 1 120 ? -3.216 -0.860 -12.306 1.00 94.62 120 ALA A N 1
ATOM 755 C CA . ALA A 1 120 ? -2.163 -1.178 -11.347 1.00 94.62 120 ALA A CA 1
ATOM 756 C C . ALA A 1 120 ? -2.660 -1.110 -9.889 1.00 94.62 120 ALA A C 1
ATOM 758 O O . ALA A 1 120 ? -2.397 -2.017 -9.099 1.00 94.62 120 ALA A O 1
ATOM 759 N N . MET A 1 121 ? -3.486 -0.118 -9.539 1.00 95.56 121 MET A N 1
ATOM 760 C CA . MET A 1 121 ? -4.086 0.006 -8.200 1.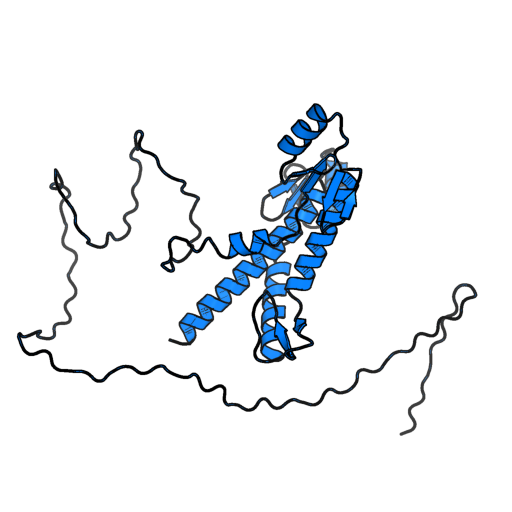00 95.56 121 MET A CA 1
ATOM 761 C C . MET A 1 121 ? -5.014 -1.167 -7.822 1.00 95.56 121 MET A C 1
ATOM 763 O O . MET A 1 121 ? -5.283 -1.373 -6.635 1.00 95.56 121 MET A O 1
ATOM 767 N N . LYS A 1 122 ? -5.510 -1.959 -8.787 1.00 95.06 122 LYS A N 1
ATOM 768 C CA . LYS A 1 122 ? -6.283 -3.181 -8.495 1.00 95.06 122 LYS A CA 1
ATOM 769 C C . LYS A 1 122 ? -5.423 -4.312 -7.926 1.00 95.06 122 LYS A C 1
ATOM 771 O O . LYS A 1 122 ? -5.982 -5.150 -7.225 1.00 95.06 122 LYS A O 1
ATOM 776 N N . ASN A 1 123 ? -4.111 -4.299 -8.171 1.00 95.19 123 ASN A N 1
ATOM 777 C CA . ASN A 1 123 ? -3.175 -5.333 -7.714 1.00 95.19 123 ASN A CA 1
ATOM 778 C C . ASN A 1 123 ? -2.733 -5.161 -6.255 1.00 95.19 123 ASN A C 1
ATOM 780 O O . ASN A 1 123 ? -2.075 -6.042 -5.707 1.00 95.19 123 ASN A O 1
ATOM 784 N N . LEU A 1 124 ? -3.068 -4.033 -5.623 1.00 96.56 124 LEU A N 1
ATOM 785 C CA . LEU A 1 124 ? -2.775 -3.825 -4.211 1.00 96.56 124 LEU A CA 1
ATOM 786 C C . LEU A 1 124 ? -3.510 -4.852 -3.339 1.00 96.56 124 LEU A C 1
ATOM 788 O O . LEU A 1 124 ? -4.650 -5.204 -3.661 1.00 96.56 124 LEU A O 1
ATOM 792 N N . PRO A 1 125 ? -2.922 -5.261 -2.199 1.00 97.94 125 PRO A N 1
ATOM 793 C CA . PRO A 1 125 ? -3.621 -6.061 -1.204 1.00 97.94 125 PRO A CA 1
ATOM 794 C C . PRO A 1 125 ? -4.985 -5.461 -0.842 1.00 97.94 125 PRO A C 1
ATOM 796 O O . PRO A 1 125 ? -5.150 -4.243 -0.693 1.00 97.94 125 PRO A O 1
ATOM 799 N N . ARG A 1 126 ? -5.986 -6.334 -0.716 1.00 97.12 126 ARG A N 1
ATOM 800 C CA . ARG A 1 126 ? -7.361 -5.979 -0.357 1.00 97.12 126 ARG A CA 1
ATOM 801 C C . ARG A 1 126 ? -7.815 -6.825 0.819 1.00 97.12 126 ARG A C 1
ATOM 803 O O . ARG A 1 126 ? -7.421 -7.980 0.949 1.00 97.12 126 ARG A O 1
ATOM 810 N N . MET A 1 127 ? -8.660 -6.227 1.649 1.00 97.75 127 MET A N 1
ATOM 811 C CA . MET A 1 127 ? -9.394 -6.943 2.680 1.00 97.75 127 MET A CA 1
ATOM 812 C C . MET A 1 127 ? -10.705 -7.441 2.080 1.00 97.75 127 MET A C 1
ATOM 814 O O . MET A 1 127 ? -11.449 -6.671 1.472 1.00 97.75 127 MET A O 1
ATOM 818 N N . THR A 1 128 ? -10.951 -8.732 2.239 1.00 98.19 128 THR A N 1
ATOM 819 C CA . THR A 1 128 ? -12.206 -9.408 1.898 1.00 98.19 128 THR A CA 1
ATOM 820 C C . THR A 1 128 ? -12.838 -9.949 3.176 1.00 98.19 128 THR A C 1
ATOM 822 O O . THR A 1 128 ? -12.227 -9.885 4.245 1.00 98.19 128 THR A O 1
ATOM 825 N N . TYR A 1 129 ? -14.075 -10.420 3.091 1.00 98.56 129 TYR A N 1
ATOM 826 C CA . TYR A 1 129 ? -14.849 -10.857 4.247 1.00 98.56 129 TYR A CA 1
ATOM 827 C C . TYR A 1 129 ? -15.363 -12.266 3.999 1.00 98.56 129 TYR A C 1
ATOM 829 O O . TYR A 1 129 ? -15.920 -12.526 2.934 1.00 98.56 129 TYR A O 1
ATOM 837 N N . GLN A 1 130 ? -15.190 -13.144 4.976 1.00 98.31 130 GLN A N 1
ATOM 838 C CA . GLN A 1 130 ? -15.635 -14.526 4.930 1.00 98.31 130 GLN A CA 1
ATOM 839 C C . GLN A 1 130 ? -16.741 -14.752 5.963 1.00 98.31 130 GLN A C 1
ATOM 841 O O . GLN A 1 130 ? -16.611 -14.332 7.112 1.00 98.31 130 GLN A O 1
ATOM 846 N N . VAL A 1 131 ? -17.821 -15.413 5.549 1.00 98.31 131 VAL A N 1
ATOM 847 C CA . VAL A 1 131 ? -18.934 -15.839 6.406 1.00 98.31 131 VAL A CA 1
ATOM 848 C C . VAL A 1 131 ? -19.252 -17.291 6.061 1.00 98.31 131 VAL A C 1
ATOM 850 O O . VAL A 1 131 ? -19.760 -17.575 4.975 1.00 98.31 131 VAL A O 1
ATOM 853 N N . GLY A 1 132 ? -18.915 -18.219 6.961 1.00 96.50 132 GLY A N 1
ATOM 854 C CA . GLY A 1 132 ? -18.921 -19.651 6.643 1.00 96.50 132 GLY A CA 1
ATOM 855 C C . GLY A 1 132 ? -18.011 -19.951 5.444 1.00 96.50 132 GLY A C 1
ATOM 856 O O . GLY A 1 132 ? -16.844 -19.552 5.430 1.00 96.50 132 GLY A O 1
ATOM 857 N N . ASP A 1 133 ? -18.563 -20.583 4.409 1.00 97.25 133 ASP A N 1
ATOM 858 C CA . ASP A 1 133 ? -17.839 -20.929 3.175 1.00 97.25 133 ASP A CA 1
ATOM 859 C C . ASP A 1 133 ? -17.874 -19.822 2.104 1.00 97.25 133 ASP A C 1
ATOM 861 O O . ASP A 1 133 ? -17.317 -19.976 1.014 1.00 97.25 133 ASP A O 1
ATOM 865 N N . GLN A 1 134 ? -18.546 -18.697 2.373 1.00 97.62 134 GLN A N 1
ATOM 866 C CA . GLN A 1 134 ? -18.726 -17.621 1.399 1.00 97.62 134 GLN A CA 1
ATOM 867 C C . GLN A 1 134 ? -17.741 -16.478 1.633 1.00 97.62 134 GLN A C 1
ATOM 869 O O . GLN A 1 134 ? -17.642 -15.951 2.738 1.00 97.62 134 GLN A O 1
ATOM 874 N N . THR A 1 135 ? -17.080 -16.033 0.561 1.00 97.88 135 THR A N 1
ATOM 875 C CA . THR A 1 135 ? -16.180 -14.870 0.571 1.00 97.88 135 THR A CA 1
ATOM 876 C C . THR A 1 135 ? -16.748 -13.749 -0.289 1.00 97.88 135 THR A C 1
ATOM 878 O O . THR A 1 135 ? -17.087 -13.951 -1.455 1.00 97.88 135 THR A O 1
ATOM 881 N N . VAL A 1 136 ? -16.818 -12.541 0.267 1.00 98.25 136 VAL A N 1
ATOM 882 C CA . VAL A 1 136 ? -17.337 -11.346 -0.406 1.00 98.25 136 VAL A CA 1
ATOM 883 C C . VAL A 1 136 ? -16.375 -10.165 -0.291 1.00 98.25 136 VAL A C 1
ATOM 885 O O . VAL A 1 136 ? -15.616 -10.022 0.666 1.00 98.25 136 VAL A O 1
ATOM 888 N N . GLY A 1 137 ? -16.410 -9.282 -1.290 1.00 96.44 137 GLY A N 1
ATOM 889 C CA . GLY A 1 137 ? -15.534 -8.109 -1.357 1.00 96.44 137 GLY A CA 1
ATOM 890 C C . GLY A 1 137 ? -16.067 -6.858 -0.652 1.00 96.44 137 GLY A C 1
ATOM 891 O O . GLY A 1 137 ? -15.341 -5.870 -0.581 1.00 96.44 137 GLY A O 1
ATOM 892 N N . CYS A 1 138 ? -17.316 -6.853 -0.164 1.00 97.00 138 CYS A N 1
ATOM 893 C CA . CYS A 1 138 ? -17.908 -5.673 0.467 1.00 97.00 138 CYS A CA 1
ATOM 894 C C . CYS A 1 138 ? -18.457 -5.966 1.877 1.00 97.00 138 CYS A C 1
ATOM 896 O O . CYS A 1 138 ? -19.101 -6.997 2.088 1.00 97.00 138 CYS A O 1
ATOM 898 N N . PRO A 1 139 ? -18.257 -5.043 2.840 1.00 97.44 139 PRO A N 1
ATOM 899 C CA . PRO A 1 139 ? -18.673 -5.246 4.229 1.00 97.44 139 PRO A CA 1
ATOM 900 C C . PRO A 1 139 ? -20.193 -5.361 4.370 1.00 97.44 139 PRO A C 1
ATOM 902 O O . PRO A 1 139 ? -20.678 -6.111 5.207 1.00 97.44 139 PRO A O 1
ATOM 905 N N . LYS A 1 140 ? -20.962 -4.661 3.523 1.00 97.94 140 LYS A N 1
ATOM 906 C CA . LYS A 1 140 ? -22.431 -4.702 3.554 1.00 97.94 140 LYS A CA 1
ATOM 907 C C . LYS A 1 140 ? -22.981 -6.071 3.145 1.00 97.94 140 LYS A C 1
ATOM 909 O O . LYS A 1 140 ? -23.919 -6.552 3.768 1.00 97.94 140 LYS A O 1
ATOM 914 N N . ALA A 1 141 ? -22.403 -6.704 2.119 1.00 98.12 141 ALA A N 1
ATOM 915 C CA . ALA A 1 141 ? -22.786 -8.066 1.753 1.00 98.12 141 ALA A CA 1
ATOM 916 C C . ALA A 1 141 ? -22.376 -9.055 2.844 1.00 98.12 141 ALA A C 1
ATOM 918 O O . ALA A 1 141 ? -23.164 -9.931 3.171 1.00 98.12 141 ALA A O 1
ATOM 919 N N . ALA A 1 142 ? -21.193 -8.880 3.444 1.00 98.06 142 ALA A N 1
ATOM 920 C CA . ALA A 1 142 ? -20.735 -9.730 4.541 1.00 98.06 142 ALA A CA 1
ATOM 921 C C . ALA A 1 142 ? -21.691 -9.674 5.737 1.00 98.06 142 ALA A C 1
ATOM 923 O O . ALA A 1 142 ? -22.101 -10.716 6.231 1.00 98.06 142 ALA A O 1
ATOM 924 N N . ALA A 1 143 ? -22.116 -8.471 6.139 1.00 98.00 143 ALA A N 1
ATOM 925 C CA . ALA A 1 143 ? -23.122 -8.287 7.183 1.00 98.00 143 ALA A CA 1
ATOM 926 C C . ALA A 1 143 ? -24.444 -8.988 6.833 1.00 98.00 143 ALA A C 1
ATOM 928 O O . ALA A 1 143 ? -24.948 -9.773 7.628 1.00 98.00 143 ALA A O 1
ATOM 929 N N . GLY A 1 144 ? -24.952 -8.803 5.610 1.00 98.00 144 GLY A N 1
ATOM 930 C CA . GLY A 1 144 ? -26.184 -9.468 5.176 1.00 98.00 144 GLY A CA 1
ATOM 931 C C . GLY A 1 144 ? -26.080 -10.998 5.100 1.00 98.00 144 GLY A C 1
ATOM 932 O O . GLY A 1 144 ? -27.080 -11.686 5.291 1.00 98.00 144 GLY A O 1
ATOM 933 N N . LEU A 1 145 ? -24.894 -11.550 4.823 1.00 97.94 145 LEU A N 1
ATOM 934 C CA . LEU A 1 145 ? -24.649 -12.994 4.883 1.00 97.94 145 LEU A CA 1
ATOM 935 C C . LEU A 1 145 ? -24.564 -13.492 6.327 1.00 97.94 145 LEU A C 1
ATOM 937 O O . LEU A 1 145 ? -25.164 -14.515 6.647 1.00 97.94 145 LEU A O 1
ATOM 941 N N . ALA A 1 146 ? -23.865 -12.758 7.192 1.00 98.06 146 ALA A N 1
ATOM 942 C CA . ALA A 1 146 ? -23.722 -13.082 8.607 1.00 98.06 146 ALA A CA 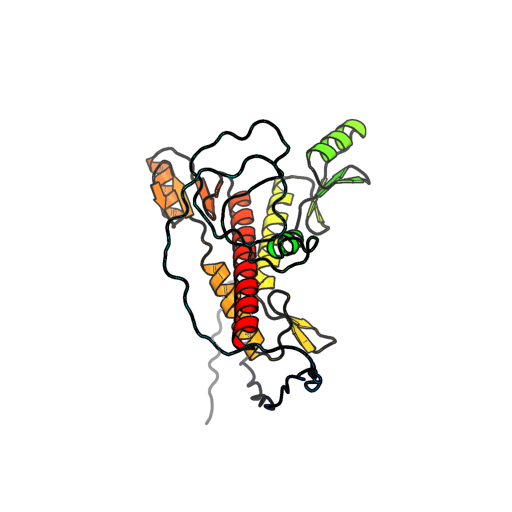1
ATOM 943 C C . ALA A 1 146 ? -25.076 -13.103 9.320 1.00 98.06 146 ALA A C 1
ATOM 945 O O . ALA A 1 146 ? -25.373 -14.063 10.022 1.00 98.06 146 ALA A O 1
ATOM 946 N N . GLU A 1 147 ? -25.933 -12.114 9.060 1.00 97.94 147 GLU A N 1
ATOM 947 C CA . GLU A 1 147 ? -27.300 -12.062 9.590 1.00 97.94 147 GLU A CA 1
ATOM 948 C C . GLU A 1 147 ? -28.140 -13.266 9.138 1.00 97.94 147 GLU A C 1
ATOM 950 O O . GLU A 1 147 ? -28.792 -13.909 9.957 1.00 97.94 147 GLU A O 1
ATOM 955 N N . LYS A 1 148 ? -28.104 -13.612 7.843 1.00 97.75 148 LYS A N 1
ATOM 956 C CA . LYS A 1 148 ? -28.895 -14.727 7.289 1.00 97.75 148 LYS A CA 1
ATOM 957 C C . LYS A 1 148 ? -28.431 -16.096 7.775 1.00 97.75 148 LYS A C 1
ATOM 959 O O . LYS A 1 148 ? -29.259 -16.975 7.986 1.00 97.75 148 LYS A O 1
ATOM 964 N N . ALA A 1 149 ? -27.122 -16.287 7.896 1.00 97.06 149 ALA A N 1
ATOM 965 C CA . ALA A 1 149 ? -26.526 -17.554 8.309 1.00 97.06 149 ALA A CA 1
ATOM 966 C C . ALA A 1 149 ? -26.355 -17.668 9.831 1.00 97.06 149 ALA A C 1
ATOM 968 O O . ALA A 1 149 ? -25.905 -18.708 10.306 1.00 97.06 149 ALA A O 1
ATOM 969 N N . ASN A 1 150 ? -26.665 -16.603 10.584 1.00 96.69 150 ASN A N 1
ATOM 970 C CA . ASN A 1 150 ? -26.270 -16.446 11.984 1.00 96.69 150 ASN A CA 1
ATOM 971 C C . ASN A 1 150 ? -24.768 -16.752 12.197 1.00 96.69 150 ASN A C 1
ATOM 973 O O . ASN A 1 150 ? -24.376 -17.449 13.133 1.00 96.69 150 ASN A O 1
ATOM 977 N N . GLY A 1 151 ? -23.940 -16.294 11.253 1.00 96.69 151 GLY A N 1
ATOM 978 C CA . GLY A 1 151 ? -22.512 -16.592 11.163 1.00 96.69 151 GLY A CA 1
ATOM 979 C C . GLY A 1 151 ? -21.633 -15.435 11.634 1.00 96.69 151 GLY A C 1
ATOM 980 O O . GLY A 1 151 ? -22.043 -14.276 11.628 1.00 96.69 151 GLY A O 1
ATOM 981 N N . VAL A 1 152 ? -20.390 -15.742 12.004 1.00 97.94 152 VAL A N 1
ATOM 982 C CA . VAL A 1 152 ? -19.375 -14.736 12.350 1.00 97.94 152 VAL A CA 1
ATOM 983 C C . VAL A 1 152 ? -18.690 -14.238 11.075 1.00 97.94 152 VAL A C 1
ATOM 985 O O . VAL A 1 152 ? -18.423 -15.014 10.157 1.00 97.94 152 VAL A O 1
ATOM 988 N N . ILE A 1 153 ? -18.407 -12.935 11.009 1.00 98.50 153 ILE A N 1
ATOM 989 C CA . ILE A 1 153 ? -17.618 -12.345 9.923 1.00 98.50 153 ILE A CA 1
ATOM 990 C C . ILE A 1 153 ? -16.138 -12.491 10.265 1.00 98.50 153 ILE A C 1
ATOM 992 O O . ILE A 1 153 ? -15.665 -11.872 11.217 1.00 98.50 153 ILE A O 1
ATOM 996 N N . HIS A 1 154 ? -15.398 -13.228 9.443 1.00 98.50 154 HIS A N 1
ATOM 997 C CA . HIS A 1 154 ? -13.942 -13.202 9.461 1.00 98.50 154 HIS A CA 1
ATOM 998 C C . HIS A 1 154 ? -13.407 -12.267 8.374 1.00 98.50 154 HIS A C 1
ATOM 1000 O O . HIS A 1 154 ? -13.995 -12.102 7.303 1.00 98.50 154 HIS A O 1
ATOM 1006 N N . TYR A 1 155 ? -12.264 -11.647 8.635 1.00 98.56 155 TYR A N 1
ATOM 1007 C CA . TYR A 1 155 ? -11.607 -10.727 7.714 1.00 98.56 155 TYR A CA 1
ATOM 1008 C C . TYR A 1 155 ? -10.445 -11.449 7.041 1.00 98.56 155 TYR A C 1
ATOM 1010 O O . TYR A 1 155 ? -9.588 -11.997 7.727 1.00 98.56 155 TYR A O 1
ATOM 1018 N N . VAL A 1 156 ? -10.384 -11.435 5.712 1.00 98.44 156 VAL A N 1
ATOM 1019 C CA . VAL A 1 156 ? -9.348 -12.137 4.947 1.00 98.44 156 VAL A CA 1
ATOM 1020 C C . VAL A 1 156 ? -8.458 -11.131 4.227 1.00 98.44 156 VAL A C 1
ATOM 1022 O O . VAL A 1 156 ? -8.926 -10.357 3.386 1.00 98.44 156 VAL A O 1
ATOM 1025 N N . VAL A 1 157 ? -7.165 -11.146 4.545 1.00 98.38 157 VAL A N 1
ATOM 1026 C CA . VAL A 1 157 ? -6.140 -10.266 3.970 1.00 98.38 157 VAL A CA 1
ATOM 1027 C C . VAL A 1 157 ? -4.972 -11.116 3.494 1.00 98.38 157 VAL A C 1
ATOM 1029 O O . VAL A 1 157 ? -4.392 -11.866 4.273 1.00 98.38 157 VAL A O 1
ATOM 1032 N N . ALA A 1 158 ? -4.616 -10.996 2.211 1.00 95.44 158 ALA A N 1
ATOM 1033 C CA . ALA A 1 158 ? -3.509 -11.745 1.603 1.00 95.44 158 ALA A CA 1
ATOM 1034 C C . ALA A 1 158 ? -3.566 -13.267 1.890 1.00 95.44 158 ALA A C 1
ATOM 1036 O O . ALA A 1 158 ? -2.548 -13.897 2.164 1.00 95.44 158 ALA A O 1
ATOM 1037 N N . GLY A 1 159 ? -4.775 -13.843 1.869 1.00 95.62 159 GLY A N 1
ATOM 1038 C CA . GLY A 1 159 ? -5.015 -15.266 2.135 1.00 95.62 159 GLY A CA 1
ATOM 1039 C C . GLY A 1 159 ? -4.982 -15.676 3.612 1.00 95.62 159 GLY A C 1
ATOM 1040 O O . GLY A 1 159 ? -5.156 -16.853 3.904 1.00 95.62 159 GLY A O 1
ATOM 1041 N N . LYS A 1 160 ? -4.776 -14.738 4.545 1.00 98.12 160 LYS A N 1
ATOM 1042 C CA . LYS A 1 160 ? -4.839 -14.982 5.993 1.00 98.12 160 LYS A CA 1
ATOM 1043 C C . LYS A 1 160 ? -6.165 -14.491 6.562 1.00 98.12 160 LYS A C 1
ATOM 1045 O O . LYS A 1 160 ? -6.608 -13.400 6.208 1.00 98.12 160 LYS A O 1
ATOM 1050 N N . THR A 1 161 ? -6.751 -15.274 7.460 1.00 98.31 161 THR A N 1
ATOM 1051 C CA . THR A 1 161 ? -8.035 -14.989 8.111 1.00 98.31 161 THR A CA 1
ATOM 1052 C C . THR A 1 161 ? -7.817 -14.421 9.514 1.00 98.31 161 THR A C 1
ATOM 1054 O O . THR A 1 161 ? -6.923 -14.863 10.233 1.00 98.31 161 THR A O 1
ATOM 1057 N N . TYR A 1 162 ? -8.624 -13.434 9.895 1.00 98.44 162 TYR A N 1
ATOM 1058 C CA . TYR A 1 162 ? -8.554 -12.717 11.166 1.00 98.44 162 TYR A CA 1
ATOM 1059 C C . TYR A 1 162 ? -9.950 -12.589 11.776 1.00 98.44 162 TYR A C 1
ATOM 1061 O O . TYR A 1 162 ? -10.915 -12.308 11.065 1.00 98.44 162 TYR A O 1
ATOM 1069 N N . ASP A 1 163 ? -10.042 -12.702 13.099 1.00 98.19 163 ASP A N 1
ATOM 1070 C CA . ASP A 1 163 ? -11.324 -12.630 13.818 1.00 98.19 163 ASP A CA 1
ATOM 1071 C C . ASP A 1 163 ? -11.740 -11.201 14.181 1.00 98.19 163 ASP A C 1
ATOM 1073 O O . ASP A 1 163 ? -12.896 -10.939 14.497 1.00 98.19 163 ASP A O 1
ATOM 1077 N N . THR A 1 164 ? -10.804 -10.247 14.143 1.00 97.94 164 THR A N 1
ATOM 1078 C CA . THR A 1 164 ? -11.070 -8.857 14.528 1.00 97.94 164 THR A CA 1
ATOM 1079 C C . THR A 1 164 ? -10.657 -7.877 13.437 1.00 97.94 164 THR A C 1
ATOM 1081 O O . THR A 1 164 ? -9.600 -8.003 12.810 1.00 97.94 164 THR A O 1
ATOM 1084 N N . GLN A 1 165 ? -11.478 -6.843 13.246 1.00 97.06 165 GLN A N 1
ATOM 1085 C CA . 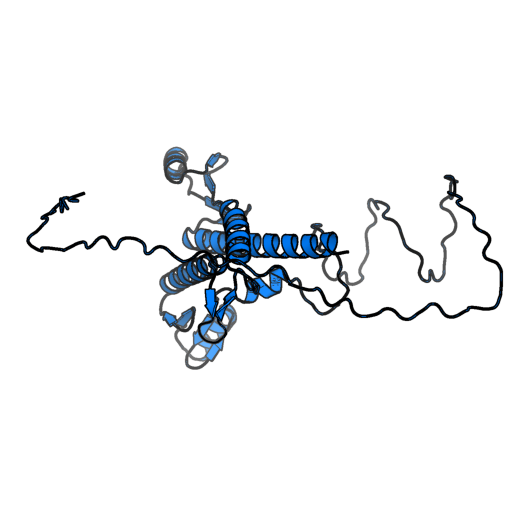GLN A 1 165 ? -11.217 -5.789 12.267 1.00 97.06 165 GLN A CA 1
ATOM 1086 C C . GLN A 1 165 ? -9.879 -5.058 12.490 1.00 97.06 165 GLN A C 1
ATOM 1088 O O . GLN A 1 165 ? -9.194 -4.804 11.498 1.00 97.06 165 GLN A O 1
ATOM 1093 N N . PRO A 1 166 ? -9.461 -4.706 13.727 1.00 97.75 166 PRO A N 1
ATOM 1094 C CA . PRO A 1 166 ? -8.190 -4.012 13.936 1.00 97.75 166 PRO A CA 1
ATOM 1095 C C . PRO A 1 166 ? -6.976 -4.851 13.520 1.00 97.75 166 PRO A C 1
ATOM 1097 O O . PRO A 1 166 ? -6.079 -4.321 12.864 1.00 97.75 166 PRO A O 1
ATOM 1100 N N . ALA A 1 167 ? -6.968 -6.153 13.833 1.00 98.12 167 ALA A N 1
ATOM 1101 C CA . ALA A 1 167 ? -5.890 -7.060 13.436 1.00 98.12 167 ALA A CA 1
ATOM 1102 C C . ALA A 1 167 ? -5.812 -7.204 11.909 1.00 98.12 167 ALA A C 1
ATOM 1104 O O . ALA A 1 167 ? -4.732 -7.098 11.326 1.00 98.12 167 ALA A O 1
ATOM 1105 N N . ALA A 1 168 ? -6.964 -7.350 11.250 1.00 98.25 168 ALA A N 1
ATOM 1106 C CA . ALA A 1 168 ? -7.041 -7.404 9.794 1.00 98.25 168 ALA A CA 1
ATOM 1107 C C . ALA A 1 168 ? -6.585 -6.095 9.131 1.00 98.25 168 ALA A C 1
ATOM 1109 O O . ALA A 1 168 ? -5.864 -6.114 8.136 1.00 98.25 168 ALA A O 1
ATOM 1110 N N . MET A 1 169 ? -6.971 -4.943 9.689 1.00 98.06 169 MET A N 1
ATOM 1111 C CA . MET A 1 169 ? -6.562 -3.637 9.171 1.00 98.06 169 MET A CA 1
ATOM 1112 C C . MET A 1 169 ? -5.051 -3.425 9.303 1.00 98.06 169 MET A C 1
ATOM 1114 O O . MET A 1 169 ? -4.425 -2.927 8.369 1.00 98.06 169 MET A O 1
ATOM 1118 N N . LEU A 1 170 ? -4.452 -3.826 10.428 1.00 98.19 170 LEU A N 1
ATOM 1119 C CA . LEU A 1 170 ? -3.000 -3.788 10.604 1.00 98.19 170 LEU A CA 1
ATOM 1120 C C . LEU A 1 170 ? -2.297 -4.688 9.576 1.00 98.19 170 LEU A C 1
ATOM 1122 O O . LEU A 1 170 ? -1.400 -4.220 8.878 1.00 98.19 170 LEU A O 1
ATOM 1126 N N . ALA A 1 171 ? -2.769 -5.925 9.404 1.00 98.31 171 ALA A N 1
ATOM 1127 C CA . ALA A 1 171 ? -2.234 -6.842 8.399 1.00 98.31 171 ALA A CA 1
ATOM 1128 C C . ALA A 1 171 ? -2.365 -6.293 6.967 1.00 98.31 171 ALA A C 1
ATOM 1130 O O . ALA A 1 171 ? -1.463 -6.464 6.146 1.00 98.31 171 ALA A O 1
ATOM 1131 N N . LEU A 1 172 ? -3.465 -5.595 6.657 1.00 98.31 172 LEU A N 1
ATOM 1132 C CA . LEU A 1 172 ? -3.658 -4.934 5.365 1.00 98.31 172 LEU A CA 1
ATOM 1133 C C . LEU A 1 172 ? -2.634 -3.820 5.149 1.00 98.31 172 LEU A C 1
ATOM 1135 O O . LEU A 1 172 ? -2.075 -3.717 4.056 1.00 98.31 172 LEU A O 1
ATOM 1139 N N . VAL A 1 173 ? -2.391 -2.995 6.171 1.00 98.56 173 VAL A N 1
ATOM 1140 C CA . VAL A 1 173 ? -1.376 -1.935 6.132 1.00 98.56 173 VAL A CA 1
ATOM 1141 C C . VAL A 1 173 ? 0.004 -2.538 5.884 1.00 98.56 173 VAL A C 1
ATOM 1143 O O . VAL A 1 173 ? 0.653 -2.151 4.917 1.00 98.56 173 VAL A O 1
ATOM 1146 N N . GLU A 1 174 ? 0.420 -3.524 6.678 1.00 98.12 174 GLU A N 1
ATOM 1147 C CA . GLU A 1 174 ? 1.741 -4.163 6.567 1.00 98.12 174 GLU A CA 1
ATOM 1148 C C . GLU A 1 174 ? 1.938 -4.873 5.223 1.00 98.12 174 GLU A C 1
ATOM 1150 O O . GLU A 1 174 ? 2.982 -4.733 4.579 1.00 98.12 174 GLU A O 1
ATOM 1155 N N . SER A 1 175 ? 0.917 -5.594 4.753 1.00 98.12 175 SER A N 1
ATOM 1156 C CA . SER A 1 175 ? 0.941 -6.245 3.442 1.00 98.12 175 SER A CA 1
ATOM 1157 C C . SER A 1 175 ? 1.051 -5.219 2.313 1.00 98.12 175 SER A C 1
ATOM 1159 O O . SER A 1 175 ? 1.831 -5.412 1.378 1.00 98.12 175 SER A O 1
ATOM 1161 N N . THR A 1 176 ? 0.321 -4.104 2.411 1.00 98.31 176 THR A N 1
ATOM 1162 C CA . THR A 1 176 ? 0.378 -3.024 1.417 1.00 98.31 176 THR A CA 1
ATOM 1163 C C . THR A 1 176 ? 1.739 -2.334 1.433 1.00 98.31 176 THR A C 1
ATOM 1165 O O . THR A 1 176 ? 2.334 -2.160 0.377 1.00 98.31 176 THR A O 1
ATOM 1168 N N . GLU A 1 177 ? 2.265 -1.970 2.601 1.00 98.06 177 GLU A N 1
ATOM 1169 C CA . GLU A 1 177 ? 3.591 -1.352 2.734 1.00 98.06 177 GLU A CA 1
ATOM 1170 C C . GLU A 1 177 ? 4.690 -2.263 2.168 1.00 98.06 177 GLU A C 1
ATOM 1172 O O . GLU A 1 177 ? 5.528 -1.800 1.395 1.00 98.06 177 GLU A O 1
ATOM 1177 N N . THR A 1 178 ? 4.627 -3.565 2.462 1.00 97.81 178 THR A N 1
ATOM 1178 C CA . THR A 1 178 ? 5.562 -4.571 1.930 1.00 97.81 178 THR A CA 1
ATOM 1179 C C . THR A 1 178 ? 5.473 -4.679 0.409 1.00 97.81 178 THR A C 1
ATOM 1181 O O . THR A 1 178 ? 6.494 -4.655 -0.279 1.00 97.81 178 THR A O 1
ATOM 1184 N N . PHE A 1 179 ? 4.256 -4.758 -0.137 1.00 97.56 179 PHE A N 1
ATOM 1185 C CA . PHE A 1 179 ? 4.032 -4.800 -1.583 1.00 97.56 179 PHE A CA 1
ATOM 1186 C C . PHE A 1 179 ? 4.610 -3.559 -2.275 1.00 97.56 179 PHE A C 1
ATOM 1188 O O . PHE A 1 179 ? 5.287 -3.664 -3.297 1.00 97.56 179 PHE A O 1
ATOM 1195 N N . VAL A 1 180 ? 4.365 -2.385 -1.693 1.00 97.75 180 VAL A N 1
ATOM 1196 C CA . VAL A 1 180 ? 4.799 -1.095 -2.228 1.00 97.75 180 VAL A CA 1
ATOM 1197 C C . VAL A 1 180 ? 6.317 -0.927 -2.135 1.00 97.75 180 VAL A C 1
ATOM 1199 O O . VAL A 1 180 ? 6.923 -0.475 -3.103 1.00 97.75 180 VAL A O 1
ATOM 1202 N N . ALA A 1 181 ? 6.953 -1.351 -1.040 1.00 97.12 181 ALA A N 1
ATOM 1203 C CA . ALA A 1 181 ? 8.412 -1.368 -0.924 1.00 97.12 181 ALA A CA 1
ATOM 1204 C C . ALA A 1 181 ? 9.051 -2.273 -1.992 1.00 97.12 181 ALA A C 1
ATOM 1206 O O . ALA A 1 181 ? 9.936 -1.839 -2.732 1.00 97.12 181 ALA A O 1
ATOM 1207 N N . ALA A 1 182 ? 8.524 -3.490 -2.152 1.00 97.44 182 ALA A N 1
ATOM 1208 C CA . ALA A 1 182 ? 9.030 -4.464 -3.114 1.00 97.44 182 ALA A CA 1
ATOM 1209 C C . ALA A 1 182 ? 8.770 -4.084 -4.585 1.00 97.44 182 ALA A C 1
ATOM 1211 O O . ALA A 1 182 ? 9.399 -4.649 -5.480 1.00 97.44 182 ALA A O 1
ATOM 1212 N N . PHE A 1 183 ? 7.844 -3.158 -4.864 1.00 97.06 183 PHE A N 1
ATOM 1213 C CA . PHE A 1 183 ? 7.563 -2.678 -6.223 1.00 97.06 183 PHE A CA 1
ATOM 1214 C C . PHE A 1 183 ? 8.751 -1.920 -6.830 1.00 97.06 183 PHE A C 1
ATOM 1216 O O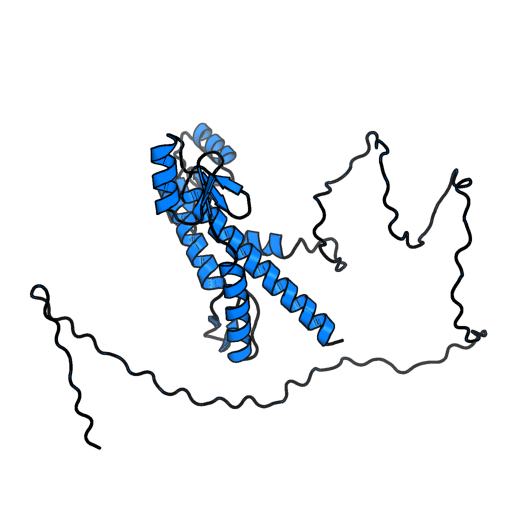 . PHE A 1 183 ? 9.018 -2.028 -8.029 1.00 97.06 183 PHE A O 1
ATOM 1223 N N . ALA A 1 184 ? 9.483 -1.179 -5.997 1.00 96.19 184 ALA A N 1
ATOM 1224 C CA . ALA A 1 184 ? 10.621 -0.373 -6.419 1.00 96.19 184 ALA A CA 1
ATOM 1225 C C . ALA A 1 184 ? 11.948 -1.150 -6.415 1.00 96.19 184 ALA A C 1
ATOM 1227 O O . ALA A 1 184 ? 12.990 -0.589 -6.751 1.00 96.19 184 ALA A O 1
ATOM 1228 N N . GLU A 1 185 ? 11.945 -2.418 -6.011 1.00 97.00 185 GLU A N 1
ATOM 1229 C CA . GLU A 1 185 ? 13.139 -3.257 -5.942 1.00 97.00 185 GLU A CA 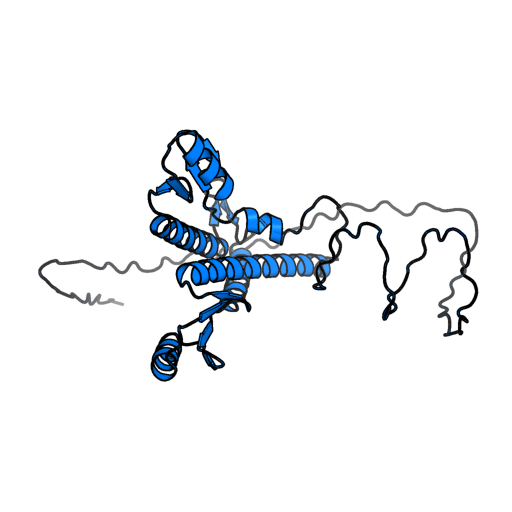1
ATOM 1230 C C . GLU A 1 185 ? 13.324 -4.060 -7.236 1.00 97.00 185 GLU A C 1
ATOM 1232 O O . GLU A 1 185 ? 12.377 -4.698 -7.704 1.00 97.00 185 GLU A O 1
ATOM 1237 N N . PRO A 1 186 ? 14.532 -4.066 -7.829 1.00 96.75 186 PRO A N 1
ATOM 1238 C CA . PRO A 1 186 ? 14.844 -4.965 -8.930 1.00 96.75 186 PRO A CA 1
ATOM 1239 C C . PRO A 1 186 ? 14.735 -6.427 -8.485 1.00 96.75 186 PRO A C 1
ATOM 1241 O O . PRO A 1 186 ? 15.425 -6.861 -7.565 1.00 96.75 186 PRO A O 1
ATOM 1244 N N . LYS A 1 187 ? 13.900 -7.206 -9.170 1.00 95.88 187 LYS A N 1
ATOM 1245 C CA . LYS A 1 187 ? 13.751 -8.649 -8.951 1.00 95.88 187 LYS A CA 1
ATOM 1246 C C . LYS A 1 187 ? 14.290 -9.404 -10.152 1.00 95.88 187 LYS A C 1
ATOM 1248 O O . LYS A 1 187 ? 13.848 -9.169 -11.274 1.00 95.88 187 LYS A O 1
ATOM 1253 N N . LYS A 1 188 ? 15.235 -10.315 -9.924 1.00 95.44 188 LYS A N 1
ATOM 1254 C CA . LYS A 1 188 ? 15.739 -11.226 -10.956 1.00 95.44 188 LYS A CA 1
ATOM 1255 C C . LYS A 1 188 ? 14.874 -12.483 -10.970 1.00 95.44 188 LYS A C 1
ATOM 1257 O O . LYS A 1 188 ? 14.758 -13.163 -9.955 1.00 95.44 188 LYS A O 1
ATOM 1262 N N . CYS A 1 189 ? 14.271 -12.795 -12.111 1.00 88.88 189 CYS A N 1
ATOM 1263 C CA . CYS A 1 189 ? 13.600 -14.073 -12.313 1.00 88.88 189 CYS A CA 1
ATOM 1264 C C . CYS A 1 189 ? 14.658 -15.187 -12.315 1.00 88.88 189 CYS A C 1
ATOM 1266 O O . CYS A 1 189 ? 15.594 -15.135 -13.113 1.00 88.88 189 CYS A O 1
ATOM 1268 N N . ALA A 1 190 ? 14.526 -16.172 -11.422 1.00 91.19 190 ALA A N 1
ATOM 1269 C CA . ALA A 1 190 ? 15.499 -17.258 -11.293 1.00 91.19 190 ALA A CA 1
ATOM 1270 C C . ALA A 1 190 ? 15.595 -18.110 -12.570 1.00 91.19 190 ALA A C 1
ATOM 1272 O O . ALA A 1 190 ? 16.685 -18.516 -12.953 1.00 91.19 190 ALA A O 1
ATOM 1273 N N . GLU A 1 191 ? 14.468 -18.316 -13.254 1.00 88.62 191 GLU A N 1
ATOM 1274 C CA . GLU A 1 191 ? 14.385 -19.162 -14.448 1.00 88.62 191 GLU A CA 1
ATOM 1275 C C . GLU A 1 191 ? 14.937 -18.471 -15.697 1.00 88.62 191 GLU A C 1
ATOM 1277 O O . GLU A 1 191 ? 15.719 -19.045 -16.446 1.00 88.62 191 GLU A O 1
ATOM 1282 N N . THR A 1 192 ? 14.539 -17.217 -15.928 1.00 91.50 192 THR A N 1
ATOM 1283 C CA . THR A 1 192 ? 14.886 -16.496 -17.166 1.00 91.50 192 THR A CA 1
ATOM 1284 C C . THR A 1 192 ? 16.111 -15.600 -17.021 1.00 91.50 192 THR A C 1
ATOM 1286 O O . THR A 1 192 ? 16.577 -15.030 -18.004 1.00 91.50 192 THR A O 1
ATOM 1289 N N . GLY A 1 193 ? 16.581 -15.365 -15.793 1.00 92.69 193 GLY A N 1
ATOM 1290 C CA . GLY A 1 193 ? 17.603 -14.365 -15.485 1.00 92.69 193 GLY A CA 1
ATOM 1291 C C . GLY A 1 193 ? 17.173 -12.912 -15.728 1.00 92.69 193 GLY A C 1
ATOM 1292 O O . GLY A 1 193 ? 17.960 -12.005 -15.453 1.00 92.69 193 GLY A O 1
ATOM 1293 N N . THR A 1 194 ? 15.947 -12.672 -16.213 1.00 93.00 194 THR A N 1
ATOM 1294 C CA . THR A 1 194 ? 15.439 -11.334 -16.546 1.00 93.00 194 THR A CA 1
ATOM 1295 C C . THR A 1 194 ? 15.222 -10.527 -15.273 1.00 93.00 194 THR A C 1
ATOM 1297 O O . THR A 1 194 ? 14.612 -11.014 -14.320 1.00 93.00 194 THR A O 1
ATOM 1300 N N . VAL A 1 195 ? 15.696 -9.280 -15.260 1.00 96.19 195 VAL A N 1
ATOM 1301 C CA . VAL A 1 195 ? 15.469 -8.348 -14.152 1.00 96.19 195 VAL A CA 1
ATOM 1302 C C . VAL A 1 195 ? 14.208 -7.538 -14.430 1.00 96.19 195 VAL A C 1
ATOM 1304 O O . VAL A 1 195 ? 14.060 -6.955 -15.502 1.00 96.19 195 VAL A O 1
ATOM 1307 N N . THR A 1 196 ? 13.300 -7.488 -13.462 1.00 95.88 196 THR A N 1
ATOM 1308 C CA . THR A 1 196 ? 12.089 -6.666 -13.507 1.00 95.88 196 THR A CA 1
ATOM 1309 C C . THR A 1 196 ? 12.091 -5.642 -12.386 1.00 95.88 196 THR A C 1
ATOM 1311 O O . THR A 1 196 ? 12.470 -5.969 -11.263 1.00 95.88 196 THR A O 1
ATOM 1314 N N . VAL A 1 197 ? 11.634 -4.427 -12.662 1.00 96.38 197 VAL A N 1
ATOM 1315 C CA . VAL A 1 197 ? 11.473 -3.351 -11.675 1.00 96.38 197 VAL A CA 1
ATOM 1316 C C . VAL A 1 197 ? 10.221 -2.555 -12.023 1.00 96.38 197 VAL A C 1
ATOM 1318 O O . VAL A 1 197 ? 9.976 -2.296 -13.198 1.00 96.38 197 VAL A O 1
ATOM 1321 N N . ALA A 1 198 ? 9.392 -2.221 -11.030 1.00 93.62 198 ALA A N 1
ATOM 1322 C CA . ALA A 1 198 ? 8.132 -1.498 -11.235 1.00 93.62 198 ALA A CA 1
ATOM 1323 C C . ALA A 1 198 ? 7.194 -2.126 -12.295 1.00 93.62 198 ALA A C 1
ATOM 1325 O O . ALA A 1 198 ? 6.473 -1.435 -13.007 1.00 93.62 198 ALA A O 1
ATOM 1326 N N . GLY A 1 199 ? 7.215 -3.459 -12.422 1.00 91.81 199 GLY A N 1
ATOM 1327 C CA . GLY A 1 199 ? 6.433 -4.192 -13.426 1.00 91.81 199 GLY A CA 1
ATOM 1328 C C . GLY A 1 199 ? 7.015 -4.171 -14.846 1.00 91.81 199 GLY A C 1
ATOM 1329 O O . GLY A 1 199 ? 6.439 -4.787 -15.739 1.00 91.81 199 GLY A O 1
ATOM 1330 N N . GLN A 1 200 ? 8.162 -3.525 -15.062 1.00 92.12 200 GLN A N 1
ATOM 1331 C CA . GLN A 1 200 ? 8.831 -3.440 -16.358 1.00 92.12 200 GLN A CA 1
ATOM 1332 C C . GLN A 1 200 ? 10.040 -4.369 -16.428 1.00 92.12 200 GLN A C 1
ATOM 1334 O O . GLN A 1 200 ? 10.769 -4.537 -15.449 1.00 92.12 200 GLN A O 1
ATOM 1339 N N . LYS A 1 201 ? 10.281 -4.959 -17.602 1.00 94.00 201 LYS A N 1
ATOM 1340 C CA . LYS A 1 201 ? 11.505 -5.723 -17.879 1.00 94.00 201 LYS A CA 1
ATOM 1341 C C . LYS A 1 201 ? 12.656 -4.755 -18.151 1.00 94.00 201 LYS A C 1
ATOM 1343 O O . LYS A 1 201 ? 12.533 -3.878 -18.999 1.00 94.00 201 LYS A O 1
ATOM 1348 N N . ALA A 1 202 ? 13.783 -4.949 -17.477 1.00 93.44 202 ALA A N 1
ATOM 1349 C CA . ALA A 1 202 ? 15.014 -4.210 -17.718 1.00 93.44 202 ALA A CA 1
ATOM 1350 C C . ALA A 1 202 ? 16.009 -5.087 -18.488 1.00 93.44 202 ALA A C 1
ATOM 1352 O O . ALA A 1 202 ? 16.273 -6.230 -18.113 1.00 93.44 202 ALA A O 1
ATOM 1353 N N . CYS A 1 203 ? 16.581 -4.538 -19.559 1.00 87.88 203 CYS A N 1
ATOM 1354 C CA . CYS A 1 203 ? 17.556 -5.236 -20.398 1.00 87.88 203 CYS A CA 1
ATOM 1355 C C . CYS A 1 203 ? 18.930 -5.398 -19.729 1.00 87.88 203 CYS A C 1
ATOM 1357 O O . CYS A 1 203 ? 19.684 -6.296 -20.093 1.00 87.88 203 CYS A O 1
ATOM 1359 N N . CYS A 1 204 ? 19.267 -4.551 -18.752 1.00 91.44 204 CYS A N 1
ATOM 1360 C CA . CYS A 1 204 ? 20.526 -4.630 -18.020 1.00 91.44 204 CYS A CA 1
ATOM 1361 C C . CYS A 1 204 ? 20.388 -4.116 -16.570 1.00 91.44 204 CYS A C 1
ATOM 1363 O O . CYS A 1 204 ? 19.450 -3.368 -16.262 1.00 91.44 204 CYS A O 1
ATOM 1365 N N . PRO A 1 205 ? 21.329 -4.476 -15.671 1.00 93.06 205 PRO A N 1
ATOM 1366 C CA . PRO A 1 205 ? 21.306 -4.047 -14.269 1.00 93.06 205 PRO A CA 1
ATOM 1367 C C . PRO A 1 205 ? 21.318 -2.525 -14.083 1.00 93.06 205 PRO A C 1
ATOM 1369 O O . PRO A 1 205 ? 20.663 -2.016 -13.177 1.00 93.06 205 PRO A O 1
ATOM 1372 N N . ASN A 1 206 ? 22.007 -1.788 -14.961 1.00 93.50 206 ASN A N 1
ATOM 1373 C CA . ASN A 1 206 ? 22.097 -0.327 -14.872 1.00 93.50 206 ASN A CA 1
ATOM 1374 C C . ASN A 1 206 ? 20.745 0.342 -15.133 1.00 93.50 206 ASN A C 1
ATOM 1376 O O . ASN A 1 206 ? 20.339 1.213 -14.366 1.00 93.50 206 ASN A O 1
ATOM 1380 N N . THR A 1 207 ? 20.015 -0.101 -16.162 1.00 93.12 207 THR A N 1
ATOM 1381 C CA . THR A 1 207 ? 18.654 0.384 -16.430 1.00 93.12 207 THR A CA 1
ATOM 1382 C C . THR A 1 207 ? 17.720 0.025 -15.278 1.00 93.12 207 THR A C 1
ATOM 1384 O O . THR A 1 207 ? 16.965 0.877 -14.821 1.00 93.12 207 THR A O 1
ATOM 1387 N N . ALA A 1 208 ? 17.823 -1.192 -14.733 1.00 95.25 208 ALA A N 1
ATOM 1388 C CA . ALA A 1 208 ? 17.022 -1.594 -13.576 1.00 95.25 208 ALA A CA 1
ATOM 1389 C C . ALA A 1 208 ? 17.281 -0.705 -12.344 1.00 95.25 208 ALA A C 1
ATOM 1391 O O . ALA A 1 208 ? 16.341 -0.287 -11.664 1.00 95.25 208 ALA A O 1
ATOM 1392 N N . ALA A 1 209 ? 18.550 -0.385 -12.070 1.00 95.62 209 ALA A N 1
ATOM 1393 C CA . ALA A 1 209 ? 18.944 0.495 -10.974 1.00 95.62 209 ALA A CA 1
ATOM 1394 C C . ALA A 1 209 ? 18.465 1.940 -11.191 1.00 95.62 209 ALA A C 1
ATOM 1396 O O . ALA A 1 209 ? 17.966 2.566 -10.253 1.00 95.62 209 ALA A O 1
ATOM 1397 N N . ALA A 1 210 ? 18.562 2.457 -12.420 1.00 96.00 210 ALA A N 1
ATOM 1398 C CA . ALA A 1 210 ? 18.066 3.785 -12.775 1.00 96.00 210 ALA A CA 1
ATOM 1399 C C . ALA A 1 210 ? 16.544 3.887 -12.587 1.00 96.00 210 ALA A C 1
ATOM 1401 O O . ALA A 1 210 ? 16.075 4.808 -11.913 1.00 96.00 210 ALA A O 1
ATOM 1402 N N . THR A 1 211 ? 15.785 2.907 -13.090 1.00 96.06 211 THR A N 1
ATOM 1403 C CA . THR A 1 211 ? 14.330 2.846 -12.902 1.00 96.06 211 THR A CA 1
ATOM 1404 C C . THR A 1 211 ? 13.960 2.712 -11.425 1.00 96.06 211 THR A C 1
ATOM 1406 O O . THR A 1 211 ? 13.106 3.455 -10.949 1.00 96.06 211 THR A O 1
ATOM 1409 N N . SER A 1 212 ? 14.642 1.849 -10.659 1.00 97.38 212 SER A N 1
ATOM 1410 C CA . SER A 1 212 ? 14.422 1.733 -9.207 1.00 97.38 212 SER A CA 1
ATOM 1411 C C . SER A 1 212 ? 14.644 3.069 -8.493 1.00 97.38 212 SER A C 1
ATOM 1413 O O . SER A 1 212 ? 13.806 3.488 -7.696 1.00 97.38 212 SER A O 1
ATOM 1415 N N . LYS A 1 213 ? 15.736 3.781 -8.804 1.00 98.00 213 LYS A N 1
ATOM 1416 C CA . LYS A 1 213 ? 16.048 5.082 -8.194 1.00 98.00 213 LYS A CA 1
ATOM 1417 C C . LYS A 1 213 ? 14.985 6.132 -8.513 1.00 98.00 213 LYS A C 1
ATOM 1419 O O . LYS A 1 213 ? 14.575 6.872 -7.617 1.00 98.00 213 LYS A O 1
ATOM 1424 N N . MET A 1 214 ? 14.549 6.200 -9.768 1.00 97.62 214 MET A N 1
ATOM 1425 C CA . MET A 1 214 ? 13.497 7.115 -10.211 1.00 97.62 214 MET A CA 1
ATOM 1426 C C . MET A 1 214 ? 12.175 6.829 -9.480 1.00 97.62 214 MET A C 1
ATOM 1428 O O . MET A 1 214 ? 11.601 7.742 -8.885 1.00 97.62 214 MET A O 1
ATOM 1432 N N . VAL A 1 215 ? 11.766 5.561 -9.404 1.00 97.88 215 VAL A N 1
ATOM 1433 C CA . VAL A 1 215 ? 10.539 5.150 -8.708 1.00 97.88 215 VAL A CA 1
ATOM 1434 C C . VAL A 1 215 ? 10.613 5.446 -7.207 1.00 97.88 215 VAL A C 1
ATOM 1436 O O . VAL A 1 215 ? 9.694 6.057 -6.662 1.00 97.88 215 VAL A O 1
ATOM 1439 N N . LYS A 1 216 ? 11.723 5.104 -6.538 1.00 98.12 216 LYS A N 1
ATOM 1440 C CA . LYS A 1 216 ? 11.938 5.435 -5.115 1.00 98.12 216 LYS A CA 1
ATOM 1441 C C . LYS A 1 216 ? 11.859 6.942 -4.873 1.00 98.12 216 LYS A C 1
ATOM 1443 O O . LYS A 1 216 ? 11.146 7.378 -3.978 1.00 98.12 216 LYS A O 1
ATOM 1448 N N . SER A 1 217 ? 12.478 7.743 -5.743 1.00 97.88 217 SER A N 1
ATOM 1449 C CA . SER A 1 217 ? 12.421 9.208 -5.648 1.00 97.88 217 SER A CA 1
ATOM 1450 C C . SER A 1 217 ? 10.994 9.753 -5.781 1.00 97.88 217 SER A C 1
ATOM 1452 O O . SER A 1 217 ? 10.649 10.735 -5.124 1.00 97.88 217 SER A O 1
ATOM 1454 N N . ALA A 1 218 ? 10.150 9.144 -6.620 1.00 97.94 218 ALA A N 1
ATOM 1455 C CA . ALA A 1 218 ? 8.739 9.518 -6.725 1.00 97.94 218 ALA A CA 1
ATOM 1456 C C . ALA A 1 218 ? 7.957 9.166 -5.451 1.00 97.94 218 ALA A C 1
ATOM 1458 O O . ALA A 1 218 ? 7.155 9.969 -4.975 1.00 97.94 218 ALA A O 1
ATOM 1459 N N . MET A 1 219 ? 8.232 8.003 -4.858 1.00 97.75 219 MET A N 1
ATOM 1460 C CA . MET A 1 219 ? 7.619 7.570 -3.599 1.00 97.75 219 MET A CA 1
ATOM 1461 C C . MET A 1 219 ? 8.047 8.445 -2.413 1.00 97.75 219 MET A C 1
ATOM 1463 O O . MET A 1 219 ? 7.221 8.752 -1.554 1.00 97.75 219 MET A O 1
ATOM 1467 N N . ASP A 1 220 ? 9.303 8.887 -2.370 1.00 97.69 220 ASP A N 1
ATOM 1468 C CA . ASP A 1 220 ? 9.843 9.714 -1.282 1.00 97.69 220 ASP A CA 1
ATOM 1469 C C . ASP A 1 220 ? 9.268 11.137 -1.266 1.00 97.69 220 ASP A C 1
ATOM 1471 O O . ASP A 1 220 ? 9.185 11.763 -0.208 1.00 97.69 220 ASP A O 1
ATOM 1475 N N . LYS A 1 221 ? 8.789 11.636 -2.414 1.00 97.56 221 LYS A N 1
ATOM 1476 C CA . LYS A 1 221 ? 8.049 12.909 -2.494 1.00 97.56 221 LYS A CA 1
ATOM 1477 C C . LYS A 1 221 ? 6.686 12.847 -1.803 1.00 97.56 221 LYS A C 1
ATOM 1479 O O . LYS A 1 221 ? 6.124 13.889 -1.473 1.00 97.56 221 LYS A O 1
ATOM 1484 N N . VAL A 1 222 ? 6.139 11.650 -1.593 1.00 98.06 222 VAL A N 1
ATOM 1485 C CA . VAL A 1 222 ? 4.869 11.471 -0.891 1.00 98.06 222 VAL A CA 1
ATOM 1486 C C . VAL A 1 222 ? 5.144 11.365 0.606 1.00 98.06 222 VAL A C 1
ATOM 1488 O O . VAL A 1 222 ? 5.584 10.331 1.116 1.00 98.06 222 VAL A O 1
ATOM 1491 N N . CYS A 1 223 ? 4.844 12.444 1.321 1.00 96.31 223 CYS A N 1
ATOM 1492 C CA . CYS A 1 223 ? 4.962 12.519 2.769 1.00 96.31 223 CYS A CA 1
ATOM 1493 C C . CYS A 1 223 ? 3.587 12.558 3.448 1.00 96.31 223 CYS A C 1
ATOM 1495 O O . CYS A 1 223 ? 2.586 12.997 2.879 1.00 96.31 223 CYS A O 1
ATOM 1497 N N . MET A 1 224 ? 3.555 12.076 4.689 1.00 97.94 224 MET A N 1
ATOM 1498 C CA . MET A 1 224 ? 2.438 12.284 5.603 1.00 97.94 224 MET A CA 1
ATOM 1499 C C . MET A 1 224 ? 2.753 13.514 6.449 1.00 97.94 224 MET A C 1
ATOM 1501 O O . MET A 1 224 ? 3.804 13.564 7.092 1.00 97.94 224 MET A O 1
ATOM 1505 N N . SER A 1 225 ? 1.857 14.491 6.443 1.00 97.94 225 SER A N 1
ATOM 1506 C CA . SER A 1 225 ? 1.888 15.620 7.368 1.00 97.94 225 SER A CA 1
ATOM 1507 C C . SER A 1 225 ? 0.809 15.458 8.437 1.00 97.94 225 SER A C 1
ATOM 1509 O O . SER A 1 225 ? -0.002 14.530 8.404 1.00 97.94 225 SER A O 1
ATOM 1511 N N . TYR A 1 226 ? 0.833 16.340 9.427 1.00 98.38 226 TYR A N 1
ATOM 1512 C CA . TYR A 1 226 ? -0.075 16.337 10.563 1.00 98.38 226 TYR A CA 1
ATOM 1513 C C . TYR A 1 226 ? -0.775 17.688 10.634 1.00 98.38 226 TYR A C 1
ATOM 1515 O O . TYR A 1 226 ? -0.151 18.726 10.401 1.00 98.38 226 TYR A O 1
ATOM 1523 N N . ALA A 1 227 ? -2.058 17.682 10.965 1.00 97.88 227 ALA A N 1
ATOM 1524 C CA . ALA A 1 227 ? -2.846 18.878 11.207 1.00 97.88 227 ALA A CA 1
ATOM 1525 C C . ALA A 1 227 ? -3.462 18.820 12.607 1.00 97.88 227 ALA A C 1
ATOM 1527 O O . ALA A 1 227 ? -3.930 17.773 13.051 1.00 97.88 227 ALA A O 1
ATOM 1528 N N . VAL A 1 228 ? -3.447 19.951 13.304 1.00 98.00 228 VAL A N 1
ATOM 1529 C CA . VAL A 1 228 ? -4.104 20.141 14.599 1.00 98.00 228 VAL A CA 1
ATOM 1530 C C . VAL A 1 228 ? -4.797 21.496 14.549 1.00 98.00 228 VAL A C 1
ATOM 1532 O O . VAL A 1 228 ? -4.126 22.528 14.480 1.00 98.00 228 VAL A O 1
ATOM 1535 N N . ALA A 1 229 ? -6.132 21.493 14.564 1.00 95.38 229 ALA A N 1
ATOM 1536 C CA . ALA A 1 229 ? -6.934 22.682 14.259 1.00 95.38 229 ALA A CA 1
ATOM 1537 C C . ALA A 1 229 ? -6.494 23.314 12.917 1.00 95.38 229 ALA A C 1
ATOM 1539 O O . ALA A 1 229 ? -6.468 22.622 11.898 1.00 95.38 229 ALA A O 1
ATOM 1540 N N . ASP A 1 230 ? -6.102 24.591 12.925 1.00 95.94 230 ASP A N 1
ATOM 1541 C CA . ASP A 1 230 ? -5.682 25.345 11.734 1.00 95.94 230 ASP A CA 1
ATOM 1542 C C . ASP A 1 230 ? -4.164 25.297 11.481 1.00 95.94 230 ASP A C 1
ATOM 1544 O O . ASP A 1 230 ? -3.652 25.937 10.562 1.00 95.94 230 ASP A O 1
ATOM 1548 N N . LYS A 1 231 ? -3.415 24.548 12.300 1.00 97.50 231 LYS A N 1
ATOM 1549 C CA . LYS A 1 231 ? -1.955 24.433 12.194 1.00 97.50 231 LYS A CA 1
ATOM 1550 C C . LYS A 1 231 ? -1.571 23.111 11.537 1.00 97.50 231 LYS A C 1
ATOM 1552 O O . LYS A 1 231 ? -2.074 22.056 11.915 1.00 97.50 231 LYS A O 1
ATOM 1557 N N . SER A 1 232 ? -0.623 23.155 10.601 1.00 97.00 232 SER A N 1
ATOM 1558 C CA . SER A 1 232 ? -0.019 21.967 9.984 1.00 97.00 232 SER A CA 1
ATOM 1559 C C . SER A 1 232 ? 1.464 21.846 10.323 1.00 97.00 232 SER A C 1
ATOM 1561 O O . SER A 1 232 ? 2.179 22.849 10.318 1.00 97.00 232 SER A O 1
ATOM 1563 N N . CYS A 1 233 ? 1.954 20.631 10.553 1.00 97.25 233 CYS A N 1
ATOM 1564 C CA . CYS A 1 233 ? 3.374 20.353 10.762 1.00 97.25 233 CYS A CA 1
ATOM 1565 C C . CYS A 1 233 ? 3.781 18.998 10.162 1.00 97.25 233 CYS A C 1
ATOM 1567 O O . CYS A 1 233 ? 2.955 18.113 9.958 1.00 97.25 233 CYS A O 1
ATOM 1569 N N . SER A 1 234 ? 5.073 18.820 9.875 1.00 96.69 234 SER A N 1
ATOM 1570 C CA . SER A 1 234 ? 5.611 17.561 9.320 1.00 96.69 234 SER A CA 1
ATOM 1571 C C . SER A 1 234 ? 6.192 16.631 10.391 1.00 96.69 234 SER A C 1
ATOM 1573 O O . SER A 1 234 ? 6.567 15.501 10.094 1.00 96.69 234 SER A O 1
ATOM 1575 N N . CYS A 1 235 ? 6.289 17.098 11.640 1.00 97.06 235 CYS A N 1
ATOM 1576 C CA . CYS A 1 235 ? 6.905 16.363 12.739 1.00 97.06 235 CYS A CA 1
ATOM 1577 C C . CYS A 1 235 ? 5.834 15.796 13.690 1.00 97.06 235 CYS A C 1
ATOM 1579 O O . CYS A 1 235 ? 5.070 16.580 14.261 1.00 97.06 235 CYS A O 1
ATOM 1581 N N . PRO A 1 236 ? 5.807 14.472 13.951 1.00 97.19 236 PRO A N 1
ATOM 1582 C CA . PRO A 1 236 ? 4.816 13.863 14.843 1.00 97.19 236 PRO A CA 1
ATOM 1583 C C . PRO A 1 236 ? 4.911 14.392 16.281 1.00 97.19 236 PRO A C 1
ATOM 1585 O O . PRO A 1 236 ? 3.896 14.588 16.943 1.00 97.19 236 PRO A O 1
ATOM 1588 N N . ASN A 1 237 ? 6.124 14.692 16.759 1.00 97.81 237 ASN A N 1
ATOM 1589 C CA . ASN A 1 237 ? 6.321 15.245 18.101 1.00 97.81 237 ASN A CA 1
ATOM 1590 C C . ASN A 1 237 ? 5.763 16.668 18.221 1.00 97.81 237 ASN A C 1
ATOM 1592 O O . ASN A 1 237 ? 5.214 17.026 19.260 1.00 97.81 237 ASN A O 1
ATOM 1596 N N . GLN A 1 238 ? 5.882 17.475 17.164 1.00 97.75 238 GLN A N 1
ATOM 1597 C CA . GLN A 1 238 ? 5.289 18.811 17.131 1.00 97.75 238 GLN A CA 1
ATOM 1598 C C . GLN A 1 238 ? 3.763 18.728 17.054 1.00 97.75 238 GLN A C 1
ATOM 1600 O O . GLN A 1 238 ? 3.089 19.487 17.740 1.00 97.75 238 GLN A O 1
ATOM 1605 N N . ALA A 1 239 ? 3.218 17.787 16.278 1.00 97.81 239 ALA A N 1
ATOM 1606 C CA . ALA A 1 239 ? 1.778 17.549 16.213 1.00 97.81 239 ALA A CA 1
ATOM 1607 C C . ALA A 1 239 ? 1.204 17.176 17.585 1.00 97.81 239 ALA A C 1
ATOM 1609 O O . ALA A 1 239 ? 0.197 17.740 17.998 1.00 97.81 239 ALA A O 1
ATOM 1610 N N . ARG A 1 240 ? 1.881 16.289 18.329 1.00 97.19 240 ARG A N 1
ATOM 1611 C CA . ARG A 1 240 ? 1.467 15.916 19.689 1.00 97.19 240 ARG A CA 1
ATOM 1612 C C . ARG A 1 240 ? 1.461 17.117 20.637 1.00 97.19 240 ARG A C 1
ATOM 1614 O O . ARG A 1 240 ? 0.465 17.333 21.314 1.00 97.19 240 ARG A O 1
ATOM 1621 N N . LYS A 1 241 ? 2.526 17.927 20.629 1.00 98.19 241 LYS A N 1
ATOM 1622 C CA . LYS A 1 241 ? 2.591 19.160 21.436 1.00 98.19 241 LYS A CA 1
ATOM 1623 C C . LYS A 1 241 ? 1.452 20.121 21.094 1.00 98.19 241 LYS A C 1
ATOM 1625 O O . LYS A 1 241 ? 0.766 20.599 21.985 1.00 98.19 241 LYS A O 1
ATOM 1630 N N . LEU A 1 242 ? 1.196 20.342 19.804 1.00 97.88 242 LEU A N 1
ATOM 1631 C CA . LEU A 1 242 ? 0.079 21.178 19.363 1.00 97.88 242 LEU A CA 1
ATOM 1632 C C . LEU A 1 242 ? -1.276 20.606 19.807 1.00 97.88 242 LEU A C 1
ATOM 1634 O O . LEU A 1 242 ? -2.157 21.373 20.184 1.00 97.88 242 LEU A O 1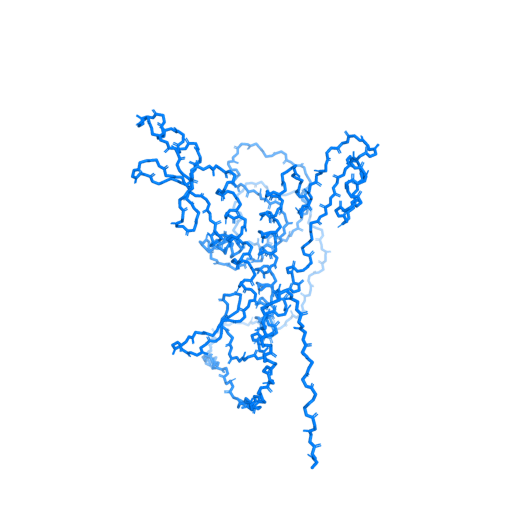
ATOM 1638 N N . ALA A 1 243 ? -1.461 19.287 19.773 1.00 97.94 243 ALA A N 1
ATOM 1639 C CA . ALA A 1 243 ? -2.695 18.646 20.223 1.00 97.94 243 ALA A CA 1
ATOM 1640 C C . ALA A 1 243 ? -2.934 18.840 21.726 1.00 97.94 243 ALA A C 1
ATOM 1642 O O . ALA A 1 243 ? -4.051 19.173 22.120 1.00 97.94 243 ALA A O 1
ATOM 1643 N N . GLU A 1 244 ? -1.882 18.707 22.539 1.00 97.62 244 GLU A N 1
ATOM 1644 C CA . GLU A 1 244 ? -1.908 18.987 23.981 1.00 97.62 244 GLU A CA 1
ATOM 1645 C C . GLU A 1 244 ? -2.228 20.466 24.259 1.00 97.62 244 GLU A C 1
ATOM 1647 O O . GLU A 1 244 ? -3.124 20.761 25.046 1.00 97.62 244 GLU A O 1
ATOM 1652 N N . GLU A 1 245 ? -1.567 21.397 23.561 1.00 97.75 245 GLU A N 1
ATOM 1653 C CA . GLU A 1 245 ? -1.763 22.847 23.729 1.00 97.75 245 GLU A CA 1
ATOM 1654 C C . GLU A 1 245 ? -3.160 23.330 23.313 1.00 97.75 245 GLU A C 1
ATOM 1656 O O . GLU A 1 245 ? -3.700 24.256 23.913 1.00 97.75 245 GLU A O 1
ATOM 1661 N N . ASN A 1 246 ? -3.745 22.741 22.265 1.00 96.81 246 ASN A N 1
ATOM 1662 C CA . ASN A 1 246 ? -5.011 23.209 21.689 1.00 96.81 246 ASN A CA 1
ATOM 1663 C C . ASN A 1 246 ? -6.217 22.360 22.129 1.00 96.81 246 ASN A C 1
ATOM 1665 O O . ASN A 1 246 ? -7.354 22.698 21.793 1.00 96.81 246 ASN A O 1
ATOM 1669 N N . GLY A 1 247 ? -5.997 21.244 22.836 1.00 97.25 247 GLY A N 1
ATOM 1670 C CA . GLY A 1 247 ? -7.054 20.306 23.231 1.00 97.25 247 GLY A CA 1
ATOM 1671 C C . GLY A 1 247 ? -7.794 19.686 22.038 1.00 97.25 247 GLY A C 1
ATOM 1672 O O . GLY A 1 247 ? -8.976 19.353 22.141 1.00 97.25 247 GLY A O 1
ATOM 1673 N N . LYS A 1 248 ? -7.135 19.581 20.876 1.00 98.00 248 LYS A N 1
ATOM 1674 C CA . LYS A 1 248 ? -7.703 19.026 19.635 1.00 98.00 248 LYS A CA 1
ATOM 1675 C C . LYS A 1 248 ? -6.947 17.761 19.221 1.00 98.00 248 LYS A C 1
ATOM 1677 O O . LYS A 1 248 ? -5.735 17.706 19.410 1.00 98.00 248 LYS A O 1
ATOM 1682 N N . PRO A 1 249 ? -7.625 16.753 18.640 1.00 97.44 249 PRO A N 1
ATOM 1683 C CA . PRO A 1 249 ? -6.957 15.544 18.171 1.00 97.44 249 PRO A CA 1
ATOM 1684 C C . PRO A 1 249 ? -6.035 15.840 16.981 1.00 97.44 249 PRO A C 1
ATOM 1686 O O . PRO A 1 249 ? -6.265 16.775 16.214 1.00 97.44 249 PRO A O 1
ATOM 1689 N N . VAL A 1 250 ? -5.004 15.009 16.814 1.00 98.25 250 VAL A N 1
ATOM 1690 C CA . VAL A 1 250 ? -4.132 15.039 15.634 1.00 98.25 250 VAL A CA 1
ATOM 1691 C C . VAL A 1 250 ? -4.861 14.420 14.444 1.00 98.25 250 VAL A C 1
ATOM 1693 O O . VAL A 1 250 ? -5.301 13.273 14.507 1.00 98.25 250 VAL A O 1
ATOM 1696 N N . GLU A 1 251 ? -4.939 15.157 13.340 1.00 98.19 251 GLU A N 1
ATOM 1697 C CA . GLU A 1 251 ? -5.344 14.641 12.035 1.00 98.19 251 GLU A CA 1
ATOM 1698 C C . GLU A 1 251 ? -4.101 14.319 11.198 1.00 98.19 251 GLU A C 1
ATOM 1700 O O . GLU A 1 251 ? -3.156 15.105 11.117 1.00 98.19 251 GLU A O 1
ATOM 1705 N N . TYR A 1 252 ? -4.102 13.173 10.531 1.00 98.31 252 TYR A N 1
ATOM 1706 C CA . TYR A 1 252 ? -3.064 12.784 9.584 1.00 98.31 252 TYR A CA 1
ATOM 1707 C C . TYR A 1 252 ? -3.467 13.222 8.178 1.00 98.31 252 TYR A C 1
ATOM 1709 O O . TYR A 1 252 ? -4.594 12.962 7.754 1.00 98.31 252 TYR A O 1
ATOM 1717 N N . VAL A 1 253 ? -2.551 13.850 7.443 1.00 98.12 253 VAL A N 1
ATOM 1718 C CA . VAL A 1 253 ? -2.789 14.374 6.095 1.00 98.12 253 VAL A CA 1
ATOM 1719 C C . VAL A 1 253 ? -1.872 13.677 5.099 1.00 98.12 253 VAL A C 1
ATOM 1721 O O . VAL A 1 253 ? -0.649 13.764 5.190 1.00 98.12 253 VAL A O 1
ATOM 1724 N N . VAL A 1 254 ? -2.462 12.997 4.120 1.00 98.12 254 VAL A N 1
ATOM 1725 C CA . VAL A 1 254 ? -1.737 12.343 3.023 1.00 98.12 254 VAL A CA 1
ATOM 1726 C C . VAL A 1 254 ? -2.345 12.803 1.710 1.00 98.12 254 VAL A C 1
ATOM 1728 O O . VAL A 1 254 ? -3.528 12.578 1.468 1.00 98.12 254 VAL A O 1
ATOM 1731 N N . SER A 1 255 ? -1.554 13.462 0.860 1.00 93.88 255 SER A N 1
ATOM 1732 C CA . SER A 1 255 ? -2.017 13.963 -0.447 1.00 93.88 255 SER A CA 1
ATOM 1733 C C . SER A 1 255 ? -3.323 14.777 -0.359 1.00 93.88 255 SER A C 1
ATOM 1735 O O . SER A 1 255 ? -4.221 14.623 -1.182 1.00 93.88 255 SER A O 1
ATOM 1737 N N . GLY A 1 256 ? -3.453 15.609 0.682 1.00 94.56 256 GLY A N 1
ATOM 1738 C CA . GLY A 1 256 ? -4.642 16.431 0.945 1.00 94.56 256 GLY A CA 1
ATOM 1739 C C . GLY A 1 256 ? -5.804 15.708 1.642 1.00 94.56 256 GLY A C 1
ATOM 1740 O O . GLY A 1 256 ? -6.769 16.359 2.033 1.00 94.56 256 GLY A O 1
ATOM 1741 N N . GLN A 1 257 ? -5.726 14.391 1.849 1.00 96.38 257 GLN A N 1
ATOM 1742 C CA . GLN A 1 257 ? -6.749 13.631 2.568 1.00 96.38 257 GLN A CA 1
ATOM 1743 C C . GLN A 1 257 ? -6.454 13.595 4.066 1.00 96.38 257 GLN A C 1
ATOM 1745 O O . GLN A 1 257 ? -5.400 13.112 4.478 1.00 96.38 257 GLN A O 1
ATOM 1750 N N . LYS A 1 258 ? -7.409 14.075 4.866 1.00 97.56 258 LYS A N 1
ATOM 1751 C CA . LYS A 1 258 ? -7.373 14.053 6.332 1.00 97.56 258 LYS A CA 1
ATOM 1752 C C . LYS A 1 258 ? -7.944 12.746 6.885 1.00 97.56 258 LYS A C 1
ATOM 1754 O O . LYS A 1 258 ? -8.945 12.239 6.380 1.00 97.56 258 LYS A O 1
ATOM 1759 N N . SER A 1 259 ? -7.341 12.213 7.944 1.00 97.81 259 SER A N 1
ATOM 1760 C CA . SER A 1 259 ? -7.867 11.072 8.700 1.00 97.81 259 SER A CA 1
ATOM 1761 C C . SER A 1 259 ? -7.538 11.198 10.185 1.00 97.81 259 SER A C 1
ATOM 1763 O O . SER A 1 259 ? -6.427 11.579 10.532 1.00 97.81 259 SER A O 1
ATOM 1765 N N . GLY A 1 260 ? -8.469 10.822 11.065 1.00 97.00 260 GLY A N 1
ATOM 1766 C CA . GLY A 1 260 ? -8.215 10.689 12.507 1.00 97.00 260 GLY A CA 1
ATOM 1767 C C . GLY A 1 260 ? -7.644 9.324 12.921 1.00 97.00 260 GLY A C 1
ATOM 1768 O O . GLY A 1 260 ? -7.379 9.100 14.096 1.00 97.00 260 GLY A O 1
ATOM 1769 N N . CYS A 1 261 ? -7.473 8.384 11.983 1.00 97.31 261 CYS A N 1
ATOM 1770 C CA . CYS A 1 261 ? -7.001 7.029 12.269 1.00 97.31 261 CYS A CA 1
ATOM 1771 C C . CYS A 1 261 ? -5.589 6.815 11.713 1.00 97.31 261 CYS A C 1
ATOM 1773 O O . CYS A 1 261 ? -5.376 6.864 10.500 1.00 97.31 261 CYS A O 1
ATOM 1775 N N . GLN A 1 262 ? -4.635 6.490 12.590 1.00 97.31 262 GLN A N 1
ATOM 1776 C CA . GLN A 1 262 ? -3.239 6.252 12.210 1.00 97.31 262 GLN A CA 1
ATOM 1777 C C . GLN A 1 262 ? -3.084 5.115 11.184 1.00 97.31 262 GLN A C 1
ATOM 1779 O O . GLN A 1 262 ? -2.293 5.232 10.249 1.00 97.31 262 GLN A O 1
ATOM 1784 N N . LEU A 1 263 ? -3.845 4.021 11.323 1.00 97.69 263 LEU A N 1
ATOM 1785 C CA . LEU A 1 263 ? -3.786 2.898 10.377 1.00 97.69 263 LEU A CA 1
ATOM 1786 C C . LEU A 1 263 ? -4.315 3.291 8.993 1.00 97.69 263 LEU A C 1
ATOM 1788 O O . LEU A 1 263 ? -3.692 2.968 7.984 1.00 97.69 263 LEU A O 1
ATOM 1792 N N . ALA A 1 264 ? -5.420 4.040 8.934 1.00 97.12 264 ALA A N 1
ATOM 1793 C CA . ALA A 1 264 ? -5.952 4.544 7.670 1.00 97.12 264 ALA A CA 1
ATOM 1794 C C . ALA A 1 264 ? -4.969 5.512 6.993 1.00 97.12 264 ALA A C 1
ATOM 1796 O O . ALA A 1 264 ? -4.764 5.436 5.782 1.00 97.12 264 ALA A O 1
ATOM 1797 N N . ALA A 1 265 ? -4.312 6.373 7.773 1.00 97.94 265 ALA A N 1
ATOM 1798 C CA . ALA A 1 265 ? -3.284 7.279 7.275 1.00 97.94 265 ALA A CA 1
ATOM 1799 C C . ALA A 1 265 ? -2.080 6.531 6.682 1.00 97.94 265 ALA A C 1
ATOM 1801 O O . ALA A 1 265 ? -1.660 6.845 5.570 1.00 97.94 265 ALA A O 1
ATOM 1802 N N . ARG A 1 266 ? -1.574 5.494 7.367 1.00 98.12 266 ARG A N 1
ATOM 1803 C CA . ARG A 1 266 ? -0.508 4.620 6.842 1.00 98.12 266 ARG A CA 1
ATOM 1804 C C . ARG A 1 266 ? -0.918 3.921 5.547 1.00 98.12 266 ARG A C 1
ATOM 1806 O O . ARG A 1 266 ? -0.163 3.942 4.576 1.00 98.12 266 ARG A O 1
ATOM 1813 N N . LEU A 1 267 ? -2.133 3.368 5.494 1.00 98.19 267 LEU A N 1
ATOM 1814 C CA . LEU A 1 267 ? -2.652 2.729 4.282 1.00 98.19 267 LEU A CA 1
ATOM 1815 C C . LEU A 1 267 ? -2.745 3.720 3.113 1.00 98.19 267 LEU A C 1
ATOM 1817 O O . LEU A 1 267 ? -2.345 3.401 1.992 1.00 98.19 267 LEU A O 1
ATOM 1821 N N . ASN A 1 268 ? -3.250 4.927 3.373 1.00 97.75 268 ASN A N 1
ATOM 1822 C CA . ASN A 1 268 ? -3.340 5.988 2.373 1.00 97.75 268 ASN A CA 1
ATOM 1823 C C . ASN A 1 268 ? -1.951 6.438 1.910 1.00 97.75 268 ASN A C 1
ATOM 1825 O O . ASN A 1 268 ? -1.757 6.629 0.712 1.00 97.75 268 ASN A O 1
ATOM 1829 N N . LEU A 1 269 ? -0.975 6.538 2.819 1.00 98.25 269 LEU A N 1
ATOM 1830 C CA . LEU A 1 269 ? 0.411 6.863 2.483 1.00 98.25 269 LEU A CA 1
ATOM 1831 C C . LEU A 1 269 ? 1.018 5.814 1.549 1.00 98.25 269 LEU A C 1
ATOM 1833 O O . LEU A 1 269 ? 1.568 6.174 0.510 1.00 98.25 269 LEU A O 1
ATOM 1837 N N . ALA A 1 270 ? 0.873 4.526 1.867 1.00 98.25 270 ALA A N 1
ATOM 1838 C CA . ALA A 1 270 ? 1.369 3.445 1.017 1.00 98.25 270 ALA A CA 1
ATOM 1839 C C . ALA A 1 270 ? 0.710 3.462 -0.375 1.00 98.25 270 ALA A C 1
ATOM 1841 O O . ALA A 1 270 ? 1.395 3.373 -1.395 1.00 98.25 270 ALA A O 1
ATOM 1842 N N . ARG A 1 271 ? -0.614 3.661 -0.439 1.00 97.88 271 ARG A N 1
ATOM 1843 C CA . ARG A 1 271 ? -1.362 3.791 -1.703 1.00 97.88 271 ARG A CA 1
ATOM 1844 C C . ARG A 1 271 ? -0.927 5.000 -2.526 1.00 97.88 271 ARG A C 1
ATOM 1846 O O . ARG A 1 271 ? -0.774 4.880 -3.738 1.00 97.88 271 ARG A O 1
ATOM 1853 N N . ALA A 1 272 ? -0.720 6.146 -1.883 1.00 98.06 272 ALA A N 1
ATOM 1854 C CA . ALA A 1 272 ? -0.270 7.366 -2.542 1.00 98.06 272 ALA A CA 1
ATOM 1855 C C . ALA A 1 272 ? 1.160 7.217 -3.084 1.00 98.06 272 ALA A C 1
ATOM 1857 O O . ALA A 1 272 ? 1.414 7.590 -4.227 1.00 98.06 272 ALA A O 1
ATOM 1858 N N . LYS A 1 273 ? 2.063 6.584 -2.320 1.00 98.38 273 LYS A N 1
ATOM 1859 C CA . LYS A 1 273 ? 3.412 6.223 -2.785 1.00 98.38 273 LYS A CA 1
ATOM 1860 C C . LYS A 1 273 ? 3.366 5.326 -4.018 1.00 98.38 273 LYS A C 1
ATOM 1862 O O . LYS A 1 273 ? 4.035 5.610 -5.005 1.00 98.38 273 LYS A O 1
ATOM 1867 N N . TYR A 1 274 ? 2.545 4.279 -3.985 1.00 98.31 274 TYR A N 1
ATOM 1868 C CA . TYR A 1 274 ? 2.386 3.374 -5.122 1.00 98.31 274 TYR A CA 1
ATOM 1869 C C . TYR A 1 274 ? 1.834 4.079 -6.363 1.00 98.31 274 TYR A C 1
ATOM 1871 O O . TYR A 1 274 ? 2.356 3.907 -7.461 1.00 98.31 274 TYR A O 1
ATOM 1879 N N . LYS A 1 275 ? 0.816 4.926 -6.187 1.00 97.44 275 LYS A N 1
ATOM 1880 C CA . LYS A 1 275 ? 0.263 5.737 -7.272 1.00 97.44 275 LYS A CA 1
ATOM 1881 C C . LYS A 1 275 ? 1.330 6.646 -7.894 1.00 97.44 275 LYS A C 1
ATOM 1883 O O . LYS A 1 275 ? 1.472 6.637 -9.112 1.00 97.44 275 LYS A O 1
ATOM 1888 N N . ALA A 1 276 ? 2.104 7.360 -7.073 1.00 97.88 276 ALA A N 1
ATOM 1889 C CA . ALA A 1 276 ? 3.185 8.227 -7.544 1.00 97.88 276 ALA A CA 1
ATOM 1890 C C . ALA A 1 276 ? 4.267 7.445 -8.307 1.00 97.88 276 ALA A C 1
ATOM 1892 O O . ALA A 1 276 ? 4.752 7.908 -9.335 1.00 97.88 276 ALA A O 1
ATOM 1893 N N . ALA A 1 277 ? 4.606 6.240 -7.841 1.00 97.69 277 ALA A N 1
ATOM 1894 C CA . ALA A 1 277 ? 5.518 5.339 -8.537 1.00 97.69 277 ALA A CA 1
ATOM 1895 C C . ALA A 1 277 ? 5.015 4.971 -9.944 1.00 97.69 277 ALA A C 1
ATOM 1897 O O . ALA A 1 277 ? 5.763 5.096 -10.909 1.00 97.69 277 ALA A O 1
ATOM 1898 N N . ILE A 1 278 ? 3.747 4.563 -10.073 1.00 97.00 278 ILE A N 1
ATOM 1899 C CA . ILE A 1 278 ? 3.149 4.198 -11.369 1.00 97.00 278 ILE A CA 1
ATOM 1900 C C . ILE A 1 278 ? 3.072 5.406 -12.308 1.00 97.00 278 ILE A C 1
ATOM 1902 O O . ILE A 1 278 ? 3.372 5.280 -13.493 1.00 97.00 278 ILE A O 1
ATOM 1906 N N . GLU A 1 279 ? 2.664 6.569 -11.795 1.00 96.06 279 GLU A N 1
ATOM 1907 C CA . GLU A 1 279 ? 2.601 7.816 -12.570 1.00 96.06 279 GLU A CA 1
ATOM 1908 C C . GLU A 1 279 ? 3.977 8.216 -13.109 1.00 96.06 279 GLU A C 1
ATOM 1910 O O . GLU A 1 279 ? 4.096 8.631 -14.263 1.00 96.06 279 GLU A O 1
ATOM 1915 N N . GLU A 1 280 ? 5.024 8.056 -12.299 1.00 96.69 280 GLU A N 1
ATOM 1916 C CA . GLU A 1 280 ? 6.398 8.319 -12.712 1.00 96.69 280 GLU A CA 1
ATOM 1917 C C . GLU A 1 280 ? 6.863 7.343 -13.801 1.00 96.69 280 GLU A C 1
ATOM 1919 O O . GLU A 1 280 ? 7.403 7.781 -14.818 1.00 96.69 280 GLU A O 1
ATOM 1924 N N . THR A 1 281 ? 6.602 6.042 -13.639 1.00 95.12 281 THR A N 1
ATOM 1925 C CA . THR A 1 281 ? 6.922 5.028 -14.656 1.00 95.12 281 THR A CA 1
ATOM 1926 C C . THR A 1 281 ? 6.199 5.309 -15.974 1.00 95.12 281 THR A C 1
ATOM 1928 O O . THR A 1 281 ? 6.833 5.350 -17.024 1.00 95.12 281 THR A O 1
ATOM 1931 N N . ALA A 1 282 ? 4.898 5.605 -15.924 1.00 94.56 282 ALA A N 1
ATOM 1932 C CA . ALA A 1 282 ? 4.119 5.937 -17.115 1.00 94.56 282 ALA A CA 1
ATOM 1933 C C . ALA A 1 282 ? 4.642 7.202 -17.820 1.00 94.56 282 ALA A C 1
ATOM 1935 O O . ALA A 1 282 ? 4.661 7.271 -19.051 1.00 94.56 282 ALA A O 1
ATOM 1936 N N . ARG A 1 283 ? 5.098 8.206 -17.057 1.00 94.12 283 ARG A N 1
ATOM 1937 C CA . ARG A 1 283 ? 5.716 9.411 -17.626 1.00 94.12 283 ARG A CA 1
ATOM 1938 C C . ARG A 1 283 ? 7.055 9.105 -18.295 1.00 94.12 283 ARG A C 1
ATOM 1940 O O . ARG A 1 283 ? 7.314 9.642 -19.371 1.00 94.12 283 ARG A O 1
ATOM 1947 N N . ALA A 1 284 ? 7.888 8.266 -17.682 1.00 94.06 284 ALA A N 1
ATOM 1948 C CA . ALA A 1 284 ? 9.165 7.853 -18.261 1.00 94.06 284 ALA A CA 1
ATOM 1949 C C . ALA A 1 284 ? 8.964 7.089 -19.582 1.00 94.06 284 ALA A C 1
ATOM 1951 O O . ALA A 1 284 ? 9.651 7.376 -20.562 1.00 94.06 284 ALA A O 1
ATOM 1952 N N . ASP A 1 285 ? 7.967 6.204 -19.644 1.00 92.00 285 ASP A N 1
ATOM 1953 C CA . ASP A 1 285 ? 7.616 5.471 -20.866 1.00 92.00 285 ASP A CA 1
ATOM 1954 C C . ASP A 1 285 ? 7.171 6.412 -21.986 1.00 92.00 285 ASP A C 1
ATOM 1956 O O . ASP A 1 285 ? 7.644 6.310 -23.119 1.00 92.00 285 ASP A O 1
ATOM 1960 N N . ALA A 1 286 ? 6.307 7.378 -21.664 1.00 92.75 286 ALA A N 1
ATOM 1961 C CA . ALA A 1 286 ? 5.864 8.377 -22.629 1.00 92.75 286 ALA A CA 1
ATOM 1962 C C . ALA A 1 286 ? 7.037 9.210 -23.181 1.00 92.75 286 ALA A C 1
ATOM 1964 O O . ALA A 1 286 ? 7.073 9.513 -24.372 1.00 92.75 286 ALA A O 1
ATOM 1965 N N . GLN A 1 287 ? 8.022 9.550 -22.343 1.00 92.88 287 GLN A N 1
ATOM 1966 C CA . GLN A 1 287 ? 9.223 10.276 -22.772 1.00 92.88 287 GLN A CA 1
ATOM 1967 C C . GLN A 1 287 ? 10.139 9.425 -23.662 1.00 92.88 287 GLN A C 1
ATOM 1969 O O . GLN A 1 287 ? 10.693 9.950 -24.628 1.00 92.88 287 GLN A O 1
ATOM 1974 N N . ALA A 1 288 ? 10.267 8.125 -23.384 1.00 90.94 288 ALA A N 1
ATOM 1975 C CA . ALA A 1 288 ? 11.062 7.210 -24.201 1.00 90.94 288 ALA A CA 1
ATOM 1976 C C . ALA A 1 288 ? 10.496 7.058 -25.624 1.00 90.94 288 ALA A C 1
ATOM 1978 O O . ALA A 1 288 ? 11.263 6.996 -26.583 1.00 90.94 288 ALA A O 1
ATOM 1979 N N . VAL A 1 289 ? 9.165 7.062 -25.774 1.00 91.94 289 VAL A N 1
ATOM 1980 C CA . VAL A 1 289 ? 8.505 7.022 -27.092 1.00 91.94 289 VAL A CA 1
ATOM 1981 C C . VAL A 1 289 ? 8.817 8.277 -27.913 1.00 91.94 289 VAL A C 1
ATOM 1983 O O . VAL A 1 289 ? 9.094 8.163 -29.101 1.00 91.94 289 VAL A O 1
ATOM 1986 N N . VAL A 1 290 ? 8.828 9.460 -27.287 1.00 93.56 290 VAL A N 1
ATOM 1987 C CA . VAL A 1 290 ? 9.105 10.742 -27.970 1.00 93.56 290 VAL A CA 1
ATOM 1988 C C . VAL A 1 290 ? 10.574 10.881 -28.386 1.00 93.56 290 VAL A C 1
ATOM 1990 O O . VAL A 1 290 ? 10.868 11.527 -29.383 1.00 93.56 290 VAL A O 1
ATOM 1993 N N . GLN A 1 291 ? 11.512 10.298 -27.637 1.00 88.19 291 GLN A N 1
ATOM 1994 C CA . GLN A 1 291 ? 12.948 10.383 -27.948 1.00 88.19 291 GLN A CA 1
ATOM 1995 C C . GLN A 1 291 ? 13.412 9.377 -29.013 1.00 88.19 291 GLN A C 1
ATOM 1997 O O . GLN A 1 291 ? 14.516 9.517 -29.535 1.00 88.19 291 GLN A O 1
ATOM 2002 N N . GLY A 1 292 ? 12.607 8.349 -29.300 1.00 82.12 292 GLY A N 1
ATOM 2003 C CA . GLY A 1 292 ? 12.912 7.316 -30.294 1.00 82.12 292 GLY A CA 1
ATOM 2004 C C . GLY A 1 292 ? 12.293 7.542 -31.678 1.00 82.12 292 GLY A C 1
ATOM 2005 O O . GLY A 1 292 ? 12.560 6.745 -32.576 1.00 82.12 292 GLY A O 1
ATOM 2006 N N . SER A 1 293 ? 11.460 8.576 -31.835 1.00 62.09 293 SER A N 1
ATOM 2007 C CA . SER A 1 293 ? 10.808 8.989 -33.089 1.00 62.09 293 SER A CA 1
ATOM 2008 C C . SER A 1 293 ? 11.535 10.150 -33.748 1.00 62.09 293 SER A C 1
ATOM 2010 O O . SER A 1 293 ? 11.709 10.104 -34.983 1.00 62.09 293 SER A O 1
#

Secondary structure (DSSP, 8-state):
------------TT--------PPP--------S------PPPPP-----S--------PPP-----S----SS---S--------------SS--------------S-TT---HHHHHHTTS--EEEEETTEEESSHHHHHHHHHHHTPPEEEEETTEEESSHHHHHHHHHHHHHHHHHHHTS-EE-TTT--EEETTEEESSHHHHHHHHHHHHHHHHT--EEEEETTEEES-HHHHHHHHHHHT-PPEEEETTEEES-HHHHHHHHHHHHHHHHHHHHHHHHHHHHHH--

Sequence (293 aa):
MMLRLLGLLLVVGGTVAYVASLDAEDTPKASCPSKCAVAAAGGCPIGQCAGEKCTAGTGACSAGKCSQTACADGKCTTGKCSAGTSTDGKCSTGACATCPSAGTCAASGTADAGCPIAAAMKNLPRMTYQVGDQTVGCPKAAAGLAEKANGVIHYVVAGKTYDTQPAAMLALVESTETFVAAFAEPKKCAETGTVTVAGQKACCPNTAAATSKMVKSAMDKVCMSYAVADKSCSCPNQARKLAEENGKPVEYVVSGQKSGCQLAARLNLARAKYKAAIEETARADAQAVVQGS

pLDDT: mean 74.89, std 27.23, range [28.06, 98.56]

Foldseek 3Di:
DDDDDDDDFDDDDPDGDDDDDDDDDDDDDPDDPPDPDDDDDDDDDDDDDDDDDDDDDDDDDDDDDDDDDDDDDDDDDDDDDDDDDDPDDDDPDDDDDDDDDDDDPDDDDDPPPPDVLVVLLVPQKAKWKDWPPDIGRDPVVNVVSCVVVVTQIWIAIPNDTHRDPVVNLLSSLVSLLVVLVCQLDWDQDPVPRWTDHNNDTDPDPVSSVVLSVQLVVLLVVWAKWKDWPPDIGRDPVVQVVSCVVVVGQIWIATPNDTDSDPSVSSSSSSSSSNSSSVVSVVVVVVVVVVVVD

Radius of gyration: 30.02 Å; chains: 1; bounding box: 83×59×91 Å